Protein AF-0000000071820388 (afdb_homodimer)

Sequence (220 aa):
MVATASPRLDEAFDALGNVHRRRLLLGLRRRRRTRLDAATRDAAVGGGRDRDRLKLELFHVHLPKLADAGFVDWNRRRGSVACGPRFDEIEPLLRFLDEHAGEPSVGGCDMVATASPRLDEAFDALGNVHRRRLLLGLRRRRRTRLDAATRDAAVGGGRDRDRLKLELFHVHLPKLADAGFVDWNRRRGSVACGPRFDEIEPLLRFLDEHAGEPSVGGCD

Solvent-accessible surface area (backbone atoms only — not comparable to full-atom values): 12157 Å² total; per-residue (Å²): 126,76,79,60,79,46,76,63,55,49,52,49,29,57,48,52,48,34,65,42,52,32,32,30,52,52,46,35,70,76,59,40,54,49,40,50,71,59,43,40,59,44,22,50,80,78,77,75,91,52,46,68,61,48,41,50,43,37,64,73,48,50,48,54,51,34,31,75,69,23,44,28,39,69,40,79,89,78,37,36,39,28,59,10,73,44,27,48,73,47,43,66,57,47,52,49,45,69,68,46,72,78,49,81,70,84,37,67,70,123,126,76,80,61,81,47,76,63,55,51,52,48,28,58,47,53,49,35,66,41,51,34,33,31,51,51,46,36,70,75,58,41,53,49,39,50,72,57,43,40,58,43,22,50,77,76,78,74,91,52,47,69,61,47,40,51,44,37,65,73,48,51,49,53,53,35,32,75,70,23,44,28,40,70,40,80,89,79,37,37,39,29,60,10,73,43,28,46,74,47,43,64,58,46,53,49,46,67,67,48,70,79,50,80,72,86,40,67,71,123

Nearest PDB structures (foldseek):
  4hbl-assembly1_B  TM=6.420E-01  e=1.910E-01  Staphylococcus epidermidis RP62A
  4b8x-assembly1_B  TM=5.881E-01  e=6.398E-01  Streptomyces coelicolor
  4ad9-assembly2_F  TM=6.232E-01  e=1.517E+00  Homo sapiens
  3rpu-assembly2_Y  TM=5.164E-01  e=3.397E+00  Escherichia coli K-12
  4txa-assembly1_A  TM=4.944E-01  e=3.599E+00  Mus musculus

Structure (mmCIF, N/CA/C/O backbone):
data_AF-0000000071820388-model_v1
#
loop_
_entity.id
_entity.type
_entity.pdbx_description
1 polymer 'HTH domain protein'
#
loop_
_atom_site.group_PDB
_atom_site.id
_atom_site.type_symbol
_atom_site.label_atom_id
_atom_site.label_alt_id
_atom_site.label_comp_id
_atom_site.label_asym_id
_atom_site.label_entity_id
_atom_site.label_seq_id
_atom_site.pdbx_PDB_ins_code
_atom_site.Cartn_x
_atom_site.Cartn_y
_atom_site.Cartn_z
_atom_site.occupancy
_atom_site.B_iso_or_equiv
_atom_site.auth_seq_id
_atom_site.auth_comp_id
_atom_site.auth_asym_id
_atom_site.auth_atom_id
_atom_site.pdbx_PDB_model_num
ATOM 1 N N . MET A 1 1 ? 15.906 -6.84 -15.148 1 29.2 1 MET A N 1
ATOM 2 C CA . MET A 1 1 ? 16.297 -6.18 -13.906 1 29.2 1 MET A CA 1
ATOM 3 C C . MET A 1 1 ? 15.25 -6.418 -12.812 1 29.2 1 MET A C 1
ATOM 5 O O . MET A 1 1 ? 14.07 -6.109 -13 1 29.2 1 MET A O 1
ATOM 9 N N . VAL A 1 2 ? 15.461 -7.555 -12.109 1 38.5 2 VAL A N 1
ATOM 10 C CA . VAL A 1 2 ? 14.492 -8.047 -11.133 1 38.5 2 VAL A CA 1
ATOM 11 C C . VAL A 1 2 ? 13.922 -6.879 -10.328 1 38.5 2 VAL A C 1
ATOM 13 O O . VAL A 1 2 ? 14.672 -6.02 -9.859 1 38.5 2 VAL A O 1
ATOM 16 N N . ALA A 1 3 ? 12.891 -6.547 -10.594 1 44.16 3 ALA A N 1
ATOM 17 C CA . ALA A 1 3 ? 12.289 -5.402 -9.914 1 44.16 3 ALA A CA 1
ATOM 18 C C . ALA A 1 3 ? 12.586 -5.438 -8.414 1 44.16 3 ALA A C 1
ATOM 20 O O . ALA A 1 3 ? 12.102 -6.309 -7.695 1 44.16 3 ALA A O 1
ATOM 21 N N . THR A 1 4 ? 13.859 -5.215 -8.055 1 46.75 4 THR A N 1
ATOM 22 C CA . THR A 1 4 ? 14.375 -5.105 -6.695 1 46.75 4 THR A CA 1
ATOM 23 C C . THR A 1 4 ? 13.344 -4.465 -5.773 1 46.75 4 THR A C 1
ATOM 25 O O . THR A 1 4 ? 12.641 -3.531 -6.172 1 46.75 4 THR A O 1
ATOM 28 N N . ALA A 1 5 ? 12.844 -5.344 -4.969 1 54.78 5 ALA A N 1
ATOM 29 C CA . ALA A 1 5 ? 12.062 -4.746 -3.885 1 54.78 5 ALA A CA 1
ATOM 30 C C . ALA A 1 5 ? 12.641 -3.393 -3.479 1 54.78 5 ALA A C 1
ATOM 32 O O . ALA A 1 5 ? 13.844 -3.262 -3.264 1 54.78 5 ALA A O 1
ATOM 33 N N . SER A 1 6 ? 12.117 -2.256 -3.943 1 68.06 6 SER A N 1
ATOM 34 C CA . SER A 1 6 ? 12.703 -0.944 -3.688 1 68.06 6 SER A CA 1
ATOM 35 C C . SER A 1 6 ? 12.289 -0.411 -2.318 1 68.06 6 SER A C 1
ATOM 37 O O . SER A 1 6 ? 11.117 -0.474 -1.952 1 68.06 6 SER A O 1
ATOM 39 N N . PRO A 1 7 ? 13.234 -0.373 -1.298 1 71.56 7 PRO A N 1
ATOM 40 C CA . PRO A 1 7 ? 12.984 0.285 -0.011 1 71.56 7 PRO A CA 1
ATOM 41 C C . PRO A 1 7 ? 12.008 1.451 -0.122 1 71.56 7 PRO A C 1
ATOM 43 O O . PRO A 1 7 ? 11.266 1.733 0.825 1 71.56 7 PRO A O 1
ATOM 46 N N . ARG A 1 8 ? 11.867 1.869 -1.189 1 85.94 8 ARG A N 1
ATOM 47 C CA . ARG A 1 8 ? 11 3.02 -1.4 1 85.94 8 ARG A CA 1
ATOM 48 C C . ARG A 1 8 ? 9.531 2.594 -1.459 1 85.94 8 ARG A C 1
ATOM 50 O O . ARG A 1 8 ? 8.672 3.246 -0.871 1 85.94 8 ARG A O 1
ATOM 57 N N . LEU A 1 9 ? 9.352 1.43 -2.021 1 88.81 9 LEU A N 1
ATOM 58 C CA . LEU A 1 9 ? 7.98 0.946 -2.104 1 88.81 9 LEU A CA 1
ATOM 59 C C . LEU A 1 9 ? 7.5 0.438 -0.748 1 88.81 9 LEU A C 1
ATOM 61 O O . LEU A 1 9 ? 6.344 0.645 -0.377 1 88.81 9 LEU A O 1
ATOM 65 N N . ASP A 1 10 ? 8.438 -0.111 -0.014 1 90.75 10 ASP A N 1
ATOM 66 C CA . ASP A 1 10 ? 8.086 -0.599 1.316 1 90.75 10 ASP A CA 1
ATOM 67 C C . ASP A 1 10 ? 7.668 0.551 2.23 1 90.75 10 ASP A C 1
ATOM 69 O O . ASP A 1 10 ? 6.711 0.424 2.996 1 90.75 10 ASP A O 1
ATOM 73 N N . GLU A 1 11 ? 8.406 1.629 2.113 1 93.69 11 GLU A N 1
ATOM 74 C CA . GLU A 1 11 ? 8.062 2.803 2.912 1 93.69 11 GLU A CA 1
ATOM 75 C C . GLU A 1 11 ? 6.707 3.373 2.508 1 93.69 11 GLU A C 1
ATOM 77 O O . GLU A 1 11 ? 5.93 3.801 3.361 1 93.69 11 GLU A O 1
ATOM 82 N N . ALA A 1 12 ? 6.453 3.355 1.25 1 94.31 12 ALA A N 1
ATOM 83 C CA . ALA A 1 12 ? 5.184 3.863 0.738 1 94.31 12 ALA A CA 1
ATOM 84 C C . ALA A 1 12 ? 4.012 3.021 1.237 1 94.31 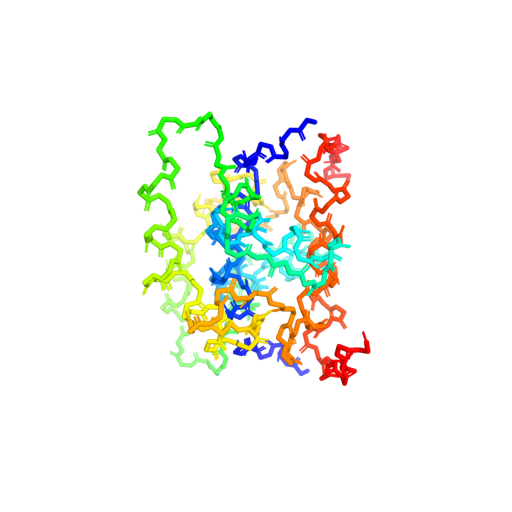12 ALA A C 1
ATOM 86 O O . ALA A 1 12 ? 3.029 3.557 1.755 1 94.31 12 ALA A O 1
ATOM 87 N N . PHE A 1 13 ? 4.156 1.732 1.211 1 94.62 13 PHE A N 1
ATOM 88 C CA . PHE A 1 13 ? 3.064 0.855 1.618 1 94.62 13 PHE A CA 1
ATOM 89 C C . PHE A 1 13 ? 2.891 0.875 3.131 1 94.62 13 PHE A C 1
ATOM 91 O O . PHE A 1 13 ? 1.77 0.762 3.633 1 94.62 13 PHE A O 1
ATOM 98 N N . ASP A 1 14 ? 3.961 0.999 3.814 1 95.12 14 ASP A N 1
ATOM 99 C CA . ASP A 1 14 ? 3.861 1.146 5.262 1 95.12 14 ASP A CA 1
ATOM 100 C C . ASP A 1 14 ? 3.09 2.412 5.633 1 95.12 14 ASP A C 1
ATOM 102 O O . ASP A 1 14 ? 2.189 2.373 6.477 1 95.12 14 ASP A O 1
ATOM 106 N N . ALA A 1 15 ? 3.4 3.479 5.023 1 96.88 15 ALA A N 1
ATOM 107 C CA . ALA A 1 15 ? 2.77 4.766 5.293 1 96.88 15 ALA A CA 1
ATOM 108 C C . ALA A 1 15 ? 1.284 4.734 4.941 1 96.88 15 ALA A C 1
ATOM 110 O O . ALA A 1 15 ? 0.452 5.25 5.695 1 96.88 15 ALA A O 1
ATOM 111 N N . LEU A 1 16 ? 0.964 4.113 3.82 1 95.31 16 LEU A N 1
ATOM 112 C CA . LEU A 1 16 ? -0.393 4.188 3.289 1 95.31 16 LEU A CA 1
ATOM 113 C C . LEU A 1 16 ? -1.26 3.07 3.861 1 95.31 16 LEU A C 1
ATOM 115 O O . LEU A 1 16 ? -2.486 3.111 3.75 1 95.31 16 LEU A O 1
ATOM 119 N N . GLY A 1 17 ? -0.559 2.123 4.508 1 94.88 17 GLY A N 1
ATOM 120 C CA . GLY A 1 17 ? -1.305 1.021 5.09 1 94.88 17 GLY A CA 1
ATOM 121 C C . GLY A 1 17 ? -2.082 1.418 6.332 1 94.88 17 GLY A C 1
ATOM 122 O O . GLY A 1 17 ? -2.994 0.704 6.754 1 94.88 17 GLY A O 1
ATOM 123 N N . ASN A 1 18 ? -1.743 2.482 6.926 1 95.38 18 ASN A N 1
ATOM 124 C CA . ASN A 1 18 ? -2.488 3.031 8.055 1 95.38 18 ASN A CA 1
ATOM 125 C C . ASN A 1 18 ? -3.531 4.047 7.594 1 95.38 18 ASN A C 1
ATOM 127 O O . ASN A 1 18 ? -3.203 5.008 6.895 1 95.38 18 ASN A O 1
ATOM 131 N N . VAL A 1 19 ? -4.742 3.84 8.117 1 93.88 19 VAL A N 1
ATOM 132 C CA . VAL A 1 19 ? -5.863 4.625 7.609 1 93.88 19 VAL A CA 1
ATOM 133 C C . VAL A 1 19 ? -5.656 6.102 7.949 1 93.88 19 VAL A C 1
ATOM 135 O O . VAL A 1 19 ? -5.961 6.98 7.141 1 93.88 19 VAL A O 1
ATOM 138 N N . HIS A 1 20 ? -5.125 6.387 9.109 1 95.88 20 HIS A N 1
ATOM 139 C CA . HIS A 1 20 ? -4.945 7.777 9.516 1 95.88 20 HIS A CA 1
ATOM 140 C C . HIS A 1 20 ? -3.836 8.445 8.711 1 95.88 20 HIS A C 1
ATOM 142 O O . HIS A 1 20 ? -3.998 9.578 8.24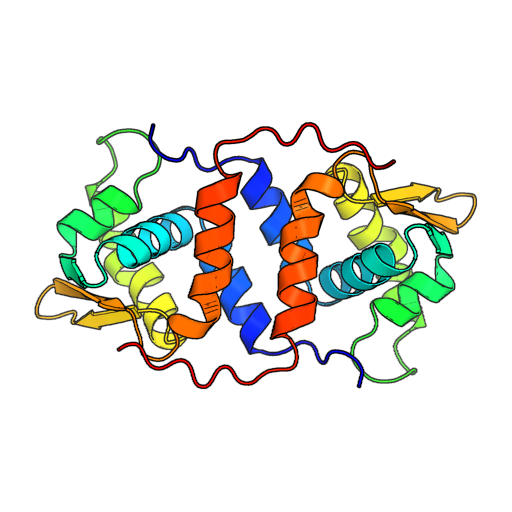2 1 95.88 20 HIS A O 1
ATOM 148 N N . ARG A 1 21 ? -2.734 7.758 8.547 1 97.62 21 ARG A N 1
ATOM 149 C CA . ARG A 1 21 ? -1.659 8.289 7.715 1 97.62 21 ARG A CA 1
ATOM 150 C C . ARG A 1 21 ? -2.109 8.445 6.266 1 97.62 21 ARG A C 1
ATOM 152 O O . ARG A 1 21 ? -1.811 9.445 5.617 1 97.62 21 ARG A O 1
ATOM 159 N N . ARG A 1 22 ? -2.793 7.496 5.754 1 96.12 22 ARG A N 1
ATOM 160 C CA . ARG A 1 22 ? -3.309 7.543 4.391 1 96.12 22 ARG A CA 1
ATOM 161 C C . ARG A 1 22 ? -4.199 8.766 4.184 1 96.12 22 ARG A C 1
ATOM 163 O O . ARG A 1 22 ? -4.016 9.516 3.223 1 96.12 22 ARG A O 1
ATOM 170 N N . ARG A 1 23 ? -5.105 8.977 5.082 1 95.25 23 ARG A N 1
ATOM 171 C CA . ARG A 1 23 ? -6.039 10.094 4.965 1 95.25 23 ARG A CA 1
ATOM 172 C C . ARG A 1 23 ? -5.32 11.422 5.133 1 95.25 23 ARG A C 1
ATOM 174 O O . ARG A 1 23 ? -5.629 12.391 4.434 1 95.25 23 ARG A O 1
ATOM 181 N N . LEU A 1 24 ? -4.406 11.469 6.043 1 97.69 24 LEU A N 1
ATOM 182 C CA . LEU A 1 24 ? -3.604 12.672 6.227 1 97.69 24 LEU A CA 1
ATOM 183 C C . LEU A 1 24 ? -2.871 13.039 4.941 1 97.69 24 LEU A C 1
ATOM 185 O O . LEU A 1 24 ? -2.9 14.195 4.512 1 97.69 24 LEU A O 1
ATOM 189 N N . LEU A 1 25 ? -2.277 12.07 4.285 1 97.81 25 LEU A N 1
ATOM 190 C CA . LEU A 1 25 ? -1.497 12.297 3.074 1 97.81 25 LEU A CA 1
ATOM 191 C C . LEU A 1 25 ? -2.4 12.688 1.909 1 97.81 25 LEU A C 1
ATOM 193 O O . LEU A 1 25 ? -2.014 13.5 1.065 1 97.81 25 LEU A O 1
ATOM 197 N N . LEU A 1 26 ? -3.59 12.148 1.886 1 96.44 26 LEU A N 1
ATOM 198 C CA . LEU A 1 26 ? -4.559 12.57 0.882 1 96.44 26 LEU A CA 1
ATOM 199 C C . LEU A 1 26 ? -4.918 14.047 1.061 1 96.44 26 LEU A C 1
ATOM 201 O O . LEU A 1 26 ? -5.035 14.781 0.08 1 96.44 26 LEU A O 1
ATOM 205 N N . GLY A 1 27 ? -5.094 14.43 2.326 1 96.94 27 GLY A N 1
ATOM 206 C CA . GLY A 1 27 ? -5.332 15.836 2.598 1 96.94 27 GLY A CA 1
ATOM 207 C C . GLY A 1 27 ? -4.191 16.734 2.152 1 96.94 27 GLY A C 1
ATOM 208 O O . GLY A 1 27 ? -4.422 17.797 1.587 1 96.94 27 GLY A O 1
ATOM 209 N N . LEU A 1 28 ? -3.006 16.297 2.395 1 97.81 28 LEU A N 1
ATOM 210 C CA . LEU A 1 28 ? -1.826 17.062 2.031 1 97.81 28 LEU A CA 1
ATOM 211 C C . LEU A 1 28 ? -1.686 17.172 0.515 1 97.81 28 LEU A C 1
ATOM 213 O O . LEU A 1 28 ? -1.171 18.156 -0.003 1 97.81 28 LEU A O 1
ATOM 217 N N . ARG A 1 29 ? -2.068 16.125 -0.125 1 96.19 29 ARG A N 1
ATOM 218 C CA . ARG A 1 29 ? -2.043 16.203 -1.583 1 96.19 29 ARG A CA 1
ATOM 219 C C . ARG A 1 29 ? -2.871 17.375 -2.088 1 96.19 29 ARG A C 1
ATOM 221 O O . ARG A 1 29 ? -2.494 18.031 -3.059 1 96.19 29 ARG A O 1
ATOM 228 N N . ARG A 1 30 ? -3.928 17.641 -1.423 1 94.19 30 ARG A N 1
ATOM 229 C CA . ARG A 1 30 ? -4.848 18.703 -1.844 1 94.19 30 ARG A CA 1
ATOM 230 C C . ARG A 1 30 ? -4.355 20.062 -1.389 1 94.19 30 ARG A C 1
ATOM 232 O O . ARG A 1 30 ? -4.391 21.031 -2.156 1 94.19 30 ARG A O 1
ATOM 239 N N . ARG A 1 31 ? -3.811 20.203 -0.192 1 95.81 31 ARG A N 1
ATOM 240 C CA . ARG A 1 31 ? -3.504 21.5 0.403 1 95.81 31 ARG A CA 1
ATOM 241 C C . ARG A 1 31 ? -2.004 21.766 0.374 1 95.81 31 ARG A C 1
ATOM 243 O O . ARG A 1 31 ? -1.576 22.922 0.46 1 95.81 31 ARG A O 1
ATOM 250 N N . ARG A 1 32 ? -1.204 20.812 0.376 1 97.19 32 ARG A N 1
ATOM 251 C CA . ARG A 1 32 ? 0.254 20.844 0.343 1 97.19 32 ARG A CA 1
ATOM 252 C C . ARG A 1 32 ? 0.825 21.219 1.704 1 97.19 32 ARG A C 1
ATOM 254 O O . ARG A 1 32 ? 1.926 20.797 2.062 1 97.19 32 ARG A O 1
ATOM 261 N N . ARG A 1 33 ? 0.187 22.125 2.371 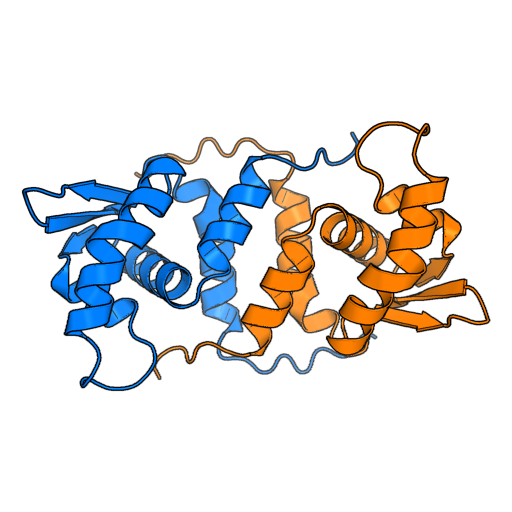1 97.94 33 ARG A N 1
ATOM 262 C CA . ARG A 1 33 ? 0.556 22.531 3.721 1 97.94 33 ARG A CA 1
ATOM 263 C C . ARG A 1 33 ? -0.682 22.781 4.574 1 97.94 33 ARG A C 1
ATOM 265 O O . ARG A 1 33 ? -1.7 23.266 4.078 1 97.94 33 ARG A O 1
ATOM 272 N N . THR A 1 34 ? -0.556 22.516 5.867 1 98.06 34 THR A N 1
ATOM 273 C CA . THR A 1 34 ? -1.666 22.703 6.797 1 98.06 34 THR A CA 1
ATOM 274 C C . THR A 1 34 ? -1.164 22.781 8.234 1 98.06 34 THR A C 1
ATOM 276 O O . THR A 1 34 ? 0.045 22.797 8.477 1 98.06 34 THR A O 1
ATOM 279 N N . ARG A 1 35 ? -2.146 22.891 9.164 1 98.19 35 ARG A N 1
ATOM 280 C CA . ARG A 1 35 ? -1.837 22.891 10.594 1 98.19 35 ARG A CA 1
ATOM 281 C C . ARG A 1 35 ? -2.225 21.562 11.234 1 98.19 35 ARG A C 1
ATOM 283 O O . ARG A 1 35 ? -3.035 20.812 10.688 1 98.19 35 ARG A O 1
ATOM 290 N N . LEU A 1 36 ? -1.643 21.359 12.328 1 97.69 36 LEU A N 1
ATOM 291 C CA . LEU A 1 36 ? -1.853 20.094 13.016 1 97.69 36 LEU A CA 1
ATOM 292 C C . LEU A 1 36 ? -3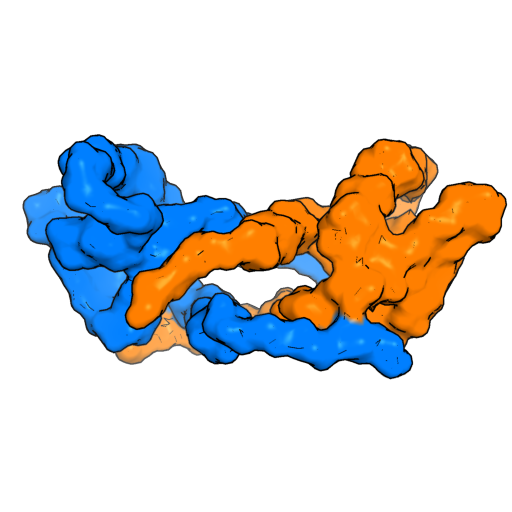.34 19.828 13.234 1 97.69 36 LEU A C 1
ATOM 294 O O . LEU A 1 36 ? -3.809 18.703 13.031 1 97.69 36 LEU A O 1
ATOM 298 N N . ASP A 1 37 ? -4.137 20.812 13.641 1 96.06 37 ASP A N 1
ATOM 299 C CA . ASP A 1 37 ? -5.562 20.609 13.883 1 96.06 37 ASP A CA 1
ATOM 300 C C . ASP A 1 37 ? -6.281 20.172 12.609 1 96.06 37 ASP A C 1
ATOM 302 O O . ASP A 1 37 ? -7.133 19.281 12.648 1 96.06 37 ASP A O 1
ATOM 306 N N . ALA A 1 38 ? -5.984 20.781 11.516 1 96.75 38 ALA A N 1
ATOM 307 C CA . ALA A 1 38 ? -6.605 20.438 10.242 1 96.75 38 ALA A CA 1
ATOM 308 C C . ALA A 1 38 ? -6.145 19.062 9.766 1 96.75 38 ALA A C 1
ATOM 310 O O . ALA A 1 38 ? -6.945 18.281 9.242 1 96.75 38 ALA A O 1
ATOM 311 N N . ALA A 1 39 ? -4.895 18.828 9.945 1 97.31 39 ALA A N 1
ATOM 312 C CA . ALA A 1 39 ? -4.375 17.516 9.609 1 97.31 39 ALA A CA 1
ATOM 313 C C . ALA A 1 39 ? -5.086 16.422 10.414 1 97.31 39 ALA A C 1
ATOM 315 O O . ALA A 1 39 ? -5.363 15.344 9.891 1 97.31 39 ALA A O 1
ATOM 316 N N . THR A 1 40 ? -5.324 16.688 11.672 1 96.94 40 THR A N 1
ATOM 317 C CA . THR A 1 40 ? -6.039 15.758 12.531 1 96.94 40 THR A CA 1
ATOM 318 C C . THR A 1 40 ? -7.449 15.5 12.008 1 96.94 40 THR A C 1
ATOM 320 O O . THR A 1 40 ? -7.918 14.359 11.992 1 96.94 40 THR A O 1
ATOM 323 N N . ARG A 1 41 ? -8.086 16.516 11.547 1 95 41 ARG A N 1
ATOM 324 C CA . ARG A 1 41 ? -9.414 16.359 10.969 1 95 41 ARG A CA 1
ATOM 325 C C . ARG A 1 41 ? -9.367 15.508 9.711 1 95 41 ARG A C 1
ATOM 327 O O . ARG A 1 41 ? -10.219 14.641 9.508 1 95 41 ARG A O 1
ATOM 334 N N . ASP A 1 42 ? -8.391 15.719 8.914 1 95.06 42 ASP A N 1
ATOM 335 C CA . ASP A 1 42 ? -8.242 14.93 7.691 1 95.06 42 ASP A CA 1
ATOM 336 C C . ASP A 1 42 ? -8.031 13.453 8.016 1 95.06 42 ASP A C 1
ATOM 338 O O . ASP A 1 42 ? -8.586 12.578 7.344 1 95.06 42 ASP A O 1
ATOM 342 N N . ALA A 1 43 ? -7.27 13.203 8.977 1 96.06 43 ALA A N 1
ATOM 343 C CA . ALA A 1 43 ? -6.84 11.852 9.32 1 96.06 43 ALA A CA 1
ATOM 344 C C . ALA A 1 43 ? -7.961 11.078 10.016 1 96.06 43 ALA A C 1
ATOM 346 O O . ALA A 1 43 ? -7.891 9.859 10.156 1 96.06 43 ALA A O 1
ATOM 347 N N . ALA A 1 44 ? -8.992 11.711 10.492 1 94.62 44 ALA A N 1
ATOM 348 C CA . ALA A 1 44 ? -10.023 11.094 11.312 1 94.62 44 ALA A CA 1
ATOM 349 C C . ALA A 1 44 ? -10.945 10.219 10.469 1 94.62 44 ALA A C 1
ATOM 351 O O . ALA A 1 44 ? -11.273 10.57 9.336 1 94.62 44 ALA A O 1
ATOM 352 N N . VAL A 1 45 ? -11.047 8.953 11.117 1 86.88 45 VAL A N 1
ATOM 353 C CA . VAL A 1 45 ? -12.031 8.039 10.547 1 86.88 45 VAL A CA 1
ATOM 354 C C . VAL A 1 45 ? -13.336 8.125 11.336 1 86.88 45 VAL A C 1
ATOM 356 O O . VAL A 1 45 ? -13.367 7.816 12.531 1 86.88 45 VAL A O 1
ATOM 359 N N . GLY A 1 46 ? -14.32 8.508 10.883 1 77.5 46 GLY A N 1
ATOM 360 C CA . GLY A 1 46 ? -15.586 8.641 11.594 1 77.5 46 GLY A CA 1
ATOM 361 C C . GLY A 1 46 ? -15.688 9.914 12.406 1 77.5 46 GLY A C 1
ATOM 362 O O . GLY A 1 46 ? -15.039 10.914 12.086 1 77.5 46 GLY A O 1
ATOM 363 N N . GLY A 1 47 ? -16.5 10.031 13.547 1 62.22 47 GLY A N 1
ATOM 364 C CA . GLY A 1 47 ? -16.938 11.234 14.242 1 62.22 47 GLY A CA 1
ATOM 365 C C . GLY A 1 47 ? -15.922 11.719 15.258 1 62.22 47 GLY A C 1
ATOM 366 O O . GLY A 1 47 ? -14.844 11.133 15.406 1 62.22 47 GLY A O 1
ATOM 367 N N . GLY A 1 48 ? -16.203 12.812 16.016 1 61.59 48 GLY A N 1
ATOM 368 C CA . GLY A 1 48 ? -15.578 13.836 16.844 1 61.59 48 GLY A CA 1
ATOM 369 C C . GLY A 1 48 ? -15.008 13.289 18.141 1 61.59 48 GLY A C 1
ATOM 370 O O . GLY A 1 48 ? -14.047 13.844 18.688 1 61.59 48 GLY A O 1
ATOM 371 N N . ARG A 1 49 ? -15.562 12.219 18.75 1 61.41 49 ARG A N 1
ATOM 372 C CA . ARG A 1 49 ? -15.266 11.906 20.141 1 61.41 49 ARG A CA 1
ATOM 373 C C . ARG A 1 49 ? -13.836 11.398 20.297 1 61.41 49 ARG A C 1
ATOM 375 O O . ARG A 1 49 ? -13.234 11.555 21.375 1 61.41 49 ARG A O 1
ATOM 382 N N . ASP A 1 50 ? -13.117 11.203 19.203 1 84.69 50 ASP A N 1
ATOM 383 C CA . ASP A 1 50 ? -11.797 10.594 19.359 1 84.69 50 ASP A CA 1
ATOM 384 C C . ASP A 1 50 ? -10.719 11.438 18.688 1 84.69 50 ASP A C 1
ATOM 386 O O . ASP A 1 50 ? -9.594 10.969 18.5 1 84.69 50 ASP A O 1
ATOM 390 N N . ARG A 1 51 ? -11.031 12.656 18.656 1 89.75 51 ARG A N 1
ATOM 391 C CA . ARG A 1 51 ? -10.117 13.508 17.906 1 89.75 51 ARG A CA 1
ATOM 392 C C . ARG A 1 51 ? -8.906 13.898 18.75 1 89.75 51 ARG A C 1
ATOM 394 O O . ARG A 1 51 ? -7.785 13.961 18.234 1 89.75 51 ARG A O 1
ATOM 401 N N . ASP A 1 52 ? -9.117 14.094 20 1 91.69 52 ASP A N 1
ATOM 402 C CA . ASP A 1 52 ? -8.008 14.445 20.875 1 91.69 52 ASP A CA 1
ATOM 403 C C . ASP A 1 52 ? -6.992 13.305 20.953 1 91.69 52 ASP A C 1
ATOM 405 O O . ASP A 1 52 ? -5.781 13.539 20.906 1 91.69 52 ASP A O 1
ATOM 409 N N . ARG A 1 53 ? -7.426 12.164 21.047 1 95.62 53 ARG A N 1
ATOM 410 C CA . ARG A 1 53 ? -6.535 11.008 21.078 1 95.62 53 ARG A CA 1
ATOM 411 C C . ARG A 1 53 ? -5.793 10.859 19.75 1 95.62 53 ARG A C 1
ATOM 413 O O . ARG A 1 53 ? -4.59 10.594 19.734 1 95.62 53 ARG A O 1
ATOM 420 N N . LEU A 1 54 ? -6.555 11.008 18.703 1 96.88 54 LEU A N 1
ATOM 421 C CA . LEU A 1 54 ? -5.938 10.914 17.375 1 96.88 54 LEU A CA 1
ATOM 422 C C . LEU A 1 54 ? -4.848 11.969 17.219 1 96.88 54 LEU A C 1
ATOM 424 O O . LEU A 1 54 ? -3.771 11.68 16.688 1 96.88 54 LEU A O 1
ATOM 428 N N . LYS A 1 55 ? -5.215 13.188 17.688 1 97.31 55 LYS A N 1
ATOM 429 C CA . LYS A 1 55 ? -4.246 14.273 17.594 1 97.31 55 LYS A CA 1
ATOM 430 C C . LYS A 1 55 ? -2.945 13.906 18.312 1 97.31 55 LYS A C 1
ATOM 432 O O . LYS A 1 55 ? -1.855 14.141 17.781 1 97.31 55 LYS A O 1
ATOM 437 N N . LEU A 1 56 ? -3.045 13.328 19.438 1 97.69 56 LEU A N 1
ATOM 438 C CA . LEU A 1 56 ? -1.889 12.898 20.219 1 97.69 56 LEU A CA 1
ATOM 439 C C . LEU A 1 56 ? -1.12 11.797 19.484 1 97.69 56 LEU A C 1
ATOM 441 O O . LEU A 1 56 ? 0.112 11.82 19.438 1 97.69 56 LEU A O 1
ATOM 445 N N . GLU A 1 57 ? -1.781 10.852 18.969 1 97.62 57 GLU A N 1
ATOM 446 C CA . GLU A 1 57 ? -1.143 9.773 18.219 1 97.62 57 GLU A CA 1
ATOM 447 C C . GLU A 1 57 ? -0.431 10.305 16.969 1 97.62 57 GLU A C 1
ATOM 449 O O . GLU A 1 57 ? 0.669 9.852 16.641 1 97.62 57 GLU A O 1
ATOM 454 N N . LEU A 1 58 ? -1.141 11.234 16.281 1 98.06 58 LEU A N 1
ATOM 455 C CA . LEU A 1 58 ? -0.521 11.867 15.117 1 98.06 58 LEU A CA 1
ATOM 456 C C . LEU A 1 58 ? 0.799 12.531 15.5 1 98.06 58 LEU A C 1
ATOM 458 O O . LEU A 1 58 ? 1.813 12.336 14.828 1 98.06 58 LEU A O 1
ATOM 462 N N . PHE A 1 59 ? 0.719 13.195 16.547 1 98 59 PHE A N 1
ATOM 463 C CA . PHE A 1 59 ? 1.861 13.977 17.016 1 98 59 PHE A CA 1
ATOM 464 C C . PHE A 1 59 ? 3.01 13.062 17.422 1 98 59 PHE A C 1
ATOM 466 O O . PHE A 1 59 ? 4.16 13.297 17.047 1 98 59 PHE A O 1
ATOM 473 N N . HIS A 1 60 ? 2.809 11.992 18.078 1 97.81 60 HIS A N 1
ATOM 474 C CA . HIS A 1 60 ? 3.875 11.227 18.719 1 97.81 60 HIS A CA 1
ATOM 475 C C . HIS A 1 60 ? 4.281 10.031 17.875 1 97.81 60 HIS A C 1
ATOM 477 O O . HIS A 1 60 ? 5.43 9.586 17.938 1 97.81 60 HIS A O 1
ATOM 483 N N . VAL A 1 61 ? 3.402 9.594 17.047 1 98.38 61 VAL A N 1
ATOM 484 C CA . VAL A 1 61 ? 3.686 8.359 16.344 1 98.38 61 VAL A CA 1
ATOM 485 C C . VAL A 1 61 ? 3.646 8.609 14.836 1 98.38 61 VAL A C 1
ATOM 487 O O . VAL A 1 61 ? 4.637 8.375 14.133 1 98.38 61 VAL A O 1
ATOM 490 N N . HIS A 1 62 ? 2.564 9.07 14.25 1 98.38 62 HIS A N 1
ATOM 491 C CA . HIS A 1 62 ? 2.324 9.039 12.812 1 98.38 62 HIS A CA 1
ATOM 492 C C . HIS A 1 62 ? 3.154 10.094 12.094 1 98.38 62 HIS A C 1
ATOM 494 O O . HIS A 1 62 ? 3.771 9.812 11.062 1 98.38 62 HIS A O 1
ATOM 500 N N . LEU A 1 63 ? 3.137 11.328 12.602 1 98.69 63 LEU A N 1
ATOM 501 C CA . LEU A 1 63 ? 3.836 12.398 11.906 1 98.69 63 LEU A CA 1
ATOM 502 C C . LEU A 1 63 ? 5.344 12.1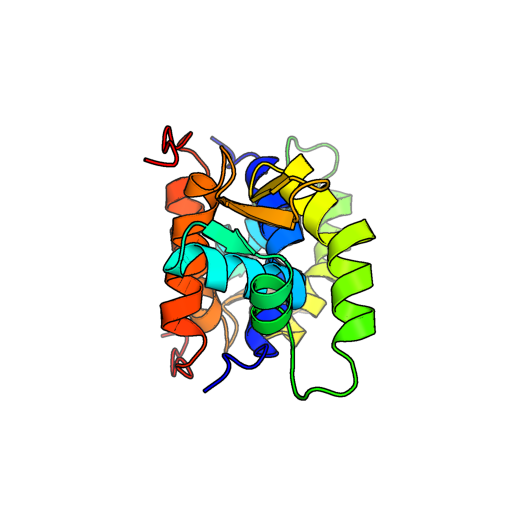64 11.914 1 98.69 63 LEU A C 1
ATOM 504 O O . LEU A 1 63 ? 6.012 12.336 10.891 1 98.69 63 LEU A O 1
ATOM 508 N N . PRO A 1 64 ? 5.961 11.695 13.078 1 98.38 64 PRO A N 1
ATOM 509 C CA . PRO A 1 64 ? 7.391 11.375 13.039 1 98.38 64 PRO A CA 1
ATOM 510 C C . PRO A 1 64 ? 7.719 10.273 12.031 1 98.38 64 PRO A C 1
ATOM 512 O O . PRO A 1 64 ? 8.711 10.383 11.297 1 98.38 64 PRO A O 1
ATOM 515 N N . LYS A 1 65 ? 6.914 9.266 11.891 1 98 65 LYS A N 1
ATOM 516 C CA . LYS A 1 65 ? 7.133 8.188 10.93 1 98 65 LYS A CA 1
ATOM 517 C C . LYS A 1 65 ? 7.078 8.703 9.5 1 98 65 LYS A C 1
ATOM 519 O O . LYS A 1 65 ? 7.914 8.344 8.672 1 98 65 LYS A O 1
ATOM 524 N N . LEU A 1 66 ? 6.109 9.531 9.219 1 98.56 66 LEU A N 1
ATOM 525 C CA . LEU A 1 66 ? 5.953 10.094 7.883 1 98.56 66 LEU A CA 1
ATOM 526 C C . LEU A 1 66 ? 7.109 11.031 7.551 1 98.56 66 LEU A C 1
ATOM 528 O O . LEU A 1 66 ? 7.547 11.102 6.402 1 98.56 66 LEU A O 1
ATOM 532 N N . ALA A 1 67 ? 7.543 11.734 8.586 1 98.25 67 ALA A N 1
ATOM 533 C CA . ALA A 1 67 ? 8.688 12.617 8.391 1 98.25 67 ALA A CA 1
ATOM 534 C C . ALA A 1 67 ? 9.961 11.82 8.125 1 98.25 67 ALA A C 1
ATOM 536 O O . ALA A 1 67 ? 10.742 12.172 7.242 1 98.25 67 ALA A O 1
ATOM 537 N N . ASP A 1 68 ? 10.203 10.727 8.891 1 97.31 68 ASP A N 1
ATOM 538 C CA . ASP A 1 68 ? 11.359 9.859 8.703 1 97.31 68 ASP A CA 1
ATOM 539 C C . ASP A 1 68 ? 11.398 9.289 7.289 1 97.31 68 ASP A C 1
ATOM 541 O O . ASP A 1 68 ? 12.477 9.141 6.703 1 97.31 68 ASP A O 1
ATOM 545 N N . ALA A 1 69 ? 10.258 8.984 6.773 1 96.88 69 ALA A N 1
ATOM 546 C CA . ALA A 1 69 ? 10.164 8.438 5.422 1 96.88 69 ALA A CA 1
ATOM 547 C C . ALA A 1 69 ? 10.32 9.539 4.375 1 96.88 69 ALA A C 1
ATOM 549 O O . ALA A 1 69 ? 10.469 9.25 3.186 1 96.88 69 ALA A O 1
ATOM 550 N N . GLY A 1 70 ? 10.219 10.758 4.797 1 97.69 70 GLY A N 1
ATOM 551 C CA . GLY A 1 70 ? 10.383 11.883 3.893 1 97.69 70 GLY A CA 1
ATOM 552 C C . GLY A 1 70 ? 9.094 12.312 3.227 1 97.69 70 GLY A C 1
ATOM 553 O O . GLY A 1 70 ? 9.102 13.133 2.309 1 97.69 70 GLY A O 1
ATOM 554 N N . PHE A 1 71 ? 7.941 11.805 3.699 1 98.25 71 PHE A N 1
ATOM 555 C CA . PHE A 1 71 ? 6.676 12.078 3.027 1 98.25 71 PHE A CA 1
ATOM 556 C C . PHE A 1 71 ? 6.031 13.344 3.58 1 98.25 71 PHE A C 1
ATOM 558 O O . PHE A 1 71 ? 5.184 13.961 2.924 1 98.25 71 PHE A O 1
ATOM 565 N N . VAL A 1 72 ? 6.422 13.766 4.809 1 98.69 72 VAL A N 1
ATOM 566 C CA . VAL A 1 72 ? 5.898 14.977 5.438 1 98.69 72 VAL A CA 1
ATOM 567 C C . VAL A 1 72 ? 7.047 15.812 5.988 1 98.69 72 VAL A C 1
ATOM 569 O O . VAL A 1 72 ? 8.062 15.273 6.43 1 98.69 72 VAL A O 1
ATOM 572 N N . ASP A 1 73 ? 6.953 17.078 5.867 1 98.56 73 ASP A N 1
ATOM 573 C CA . ASP A 1 73 ? 7.738 18.031 6.633 1 98.56 73 ASP A CA 1
ATOM 574 C C . ASP A 1 73 ? 6.953 18.562 7.832 1 98.56 73 ASP A C 1
ATOM 576 O O . ASP A 1 73 ? 6.016 19.344 7.672 1 98.56 73 ASP A O 1
ATOM 580 N N . TRP A 1 74 ? 7.332 18.094 8.961 1 97 74 TRP A N 1
ATOM 581 C CA . TRP A 1 74 ? 6.586 18.281 10.203 1 97 74 TRP A CA 1
ATOM 582 C C . TRP A 1 74 ? 7.379 19.156 11.18 1 97 74 TRP A C 1
ATOM 584 O O . TRP A 1 74 ? 8.453 18.766 11.633 1 97 74 TRP A O 1
ATOM 594 N N . ASN A 1 75 ? 6.855 20.375 11.461 1 96.94 75 ASN A N 1
ATOM 595 C CA . ASN A 1 75 ? 7.445 21.25 12.477 1 96.94 75 ASN A CA 1
ATOM 596 C C . ASN A 1 75 ? 6.723 21.109 13.812 1 96.94 75 ASN A C 1
ATOM 598 O O . ASN A 1 75 ? 5.637 21.672 13.992 1 96.94 75 ASN A O 1
ATOM 602 N N . ARG A 1 76 ? 7.289 20.516 14.688 1 94.5 76 ARG A N 1
ATOM 603 C CA . ARG A 1 76 ? 6.664 20.172 15.969 1 94.5 76 ARG A CA 1
ATOM 604 C C . ARG A 1 76 ? 6.406 21.422 16.797 1 94.5 76 ARG A C 1
ATOM 606 O O . ARG A 1 76 ? 5.41 21.5 17.516 1 94.5 76 ARG A O 1
ATOM 613 N N . ARG A 1 77 ? 7.277 22.375 16.75 1 96.12 77 ARG A N 1
ATOM 614 C CA . ARG A 1 77 ? 7.16 23.594 17.562 1 96.12 77 ARG A CA 1
ATOM 615 C C . ARG A 1 77 ? 6.035 24.484 17.047 1 96.12 77 ARG A C 1
ATOM 617 O O . ARG A 1 77 ? 5.25 25.016 17.828 1 96.12 77 ARG A O 1
ATOM 624 N N . ARG A 1 78 ? 5.941 24.547 15.75 1 95.88 78 ARG A N 1
ATOM 625 C CA . ARG A 1 78 ? 4.973 25.438 15.133 1 95.88 78 ARG A CA 1
ATOM 626 C C . ARG A 1 78 ? 3.645 24.734 14.883 1 95.88 78 ARG A C 1
ATOM 628 O O . ARG A 1 78 ? 2.627 25.375 14.625 1 95.88 78 ARG A O 1
ATOM 635 N N . GLY A 1 79 ? 3.678 23.422 14.852 1 96.25 79 GLY A N 1
ATOM 636 C CA . GLY A 1 79 ? 2.471 22.672 14.555 1 96.25 79 GLY A CA 1
ATOM 637 C C . GLY A 1 79 ? 2.105 22.688 13.078 1 96.25 79 GLY A C 1
ATOM 638 O O . GLY A 1 79 ? 0.923 22.672 12.727 1 96.25 79 GLY A O 1
ATOM 639 N N . SER A 1 80 ? 3.084 22.828 12.258 1 98.06 80 SER A N 1
ATOM 640 C CA . SER A 1 80 ? 2.826 22.875 10.82 1 98.06 80 SER A CA 1
ATOM 641 C C . SER A 1 80 ? 3.186 21.547 10.156 1 98.06 80 SER A C 1
ATOM 643 O O . SER A 1 80 ? 4.176 20.906 10.523 1 98.06 80 SER A O 1
ATOM 645 N N . VAL A 1 81 ? 2.357 21.172 9.211 1 98.62 81 VAL A N 1
ATOM 646 C CA . VAL A 1 81 ? 2.492 19.922 8.461 1 98.62 81 VAL A CA 1
ATOM 647 C C . VAL A 1 81 ? 2.482 20.219 6.961 1 98.62 81 VAL A C 1
ATOM 649 O O . VAL A 1 81 ? 1.548 20.844 6.453 1 98.62 81 VAL A O 1
ATOM 652 N N . ALA A 1 82 ? 3.516 19.797 6.242 1 98.81 82 ALA A N 1
ATOM 653 C CA . ALA A 1 82 ? 3.611 20.047 4.809 1 98.81 82 ALA A CA 1
ATOM 654 C C . ALA A 1 82 ? 4.141 18.828 4.062 1 98.81 82 ALA A C 1
ATOM 656 O O . ALA A 1 82 ? 4.609 17.875 4.684 1 98.81 82 ALA A O 1
ATOM 657 N N . CYS A 1 83 ? 4.027 18.859 2.732 1 98.44 83 CYS A N 1
ATOM 658 C CA . CYS A 1 83 ? 4.625 17.797 1.921 1 98.44 83 CYS A CA 1
ATOM 659 C C . CYS A 1 83 ? 6.129 17.719 2.156 1 98.44 83 CYS A C 1
ATOM 661 O O . CYS A 1 83 ? 6.809 18.75 2.203 1 98.44 83 CYS A O 1
ATOM 663 N N . GLY A 1 84 ? 6.594 16.531 2.363 1 98.31 84 GLY A N 1
ATOM 664 C CA . GLY A 1 84 ? 8.016 16.312 2.574 1 98.31 84 GLY A CA 1
ATOM 665 C C . GLY A 1 84 ? 8.805 16.203 1.282 1 98.31 84 GLY A C 1
ATOM 666 O O . GLY A 1 84 ? 8.227 16.266 0.193 1 98.31 84 GLY A O 1
ATOM 667 N N . PRO A 1 85 ? 10.133 16.094 1.406 1 97.38 85 PRO A N 1
ATOM 668 C CA . PRO A 1 85 ? 11.016 16.078 0.235 1 97.38 85 PRO A CA 1
ATOM 669 C C . PRO A 1 85 ? 10.758 14.898 -0.688 1 97.38 85 PRO A C 1
ATOM 671 O O . PRO A 1 85 ? 11.086 14.953 -1.877 1 97.38 85 PRO A O 1
ATOM 674 N N . ARG A 1 86 ? 10.188 13.789 -0.182 1 95.5 86 ARG A N 1
ATOM 675 C CA . ARG A 1 86 ? 9.93 12.609 -0.998 1 95.5 86 ARG A CA 1
ATOM 676 C C . ARG A 1 86 ? 8.445 12.453 -1.287 1 95.5 86 ARG A C 1
ATOM 678 O O . ARG A 1 86 ? 7.988 11.375 -1.669 1 95.5 86 ARG A O 1
ATOM 685 N N . PHE A 1 87 ? 7.641 13.484 -1.135 1 96.75 87 PHE A N 1
ATOM 686 C CA . PHE A 1 87 ? 6.195 13.406 -1.328 1 96.75 87 PHE A CA 1
ATOM 687 C C . PHE A 1 87 ? 5.863 13.023 -2.766 1 96.75 87 PHE A C 1
ATOM 689 O O . PHE A 1 87 ? 4.914 12.273 -3.01 1 96.75 87 PHE A O 1
ATOM 696 N N . ASP A 1 88 ? 6.684 13.492 -3.664 1 93 88 ASP A N 1
ATOM 697 C CA . ASP A 1 88 ? 6.43 13.25 -5.082 1 93 88 ASP A CA 1
ATOM 698 C C . ASP A 1 88 ? 6.477 11.758 -5.402 1 93 88 ASP A C 1
ATOM 700 O O . ASP A 1 88 ? 5.867 11.312 -6.379 1 93 88 ASP A O 1
ATOM 704 N N . GLU A 1 89 ? 7.176 11.055 -4.613 1 90.12 89 GLU A N 1
ATOM 705 C CA . GLU A 1 89 ? 7.301 9.617 -4.84 1 90.12 89 GLU A CA 1
ATOM 706 C C . GLU A 1 89 ? 5.977 8.906 -4.598 1 90.12 89 GLU A C 1
ATOM 708 O O . GLU A 1 89 ? 5.703 7.871 -5.207 1 90.12 89 GLU A O 1
ATOM 713 N N . ILE A 1 90 ? 5.137 9.438 -3.742 1 93.81 90 ILE A N 1
ATOM 714 C CA . ILE A 1 90 ? 3.904 8.734 -3.402 1 93.81 90 ILE A CA 1
ATOM 715 C C . ILE A 1 90 ? 2.709 9.469 -4.012 1 93.81 90 ILE A C 1
ATOM 717 O O . ILE A 1 90 ? 1.592 8.945 -4.016 1 93.81 90 ILE A O 1
ATOM 721 N N . GLU A 1 91 ? 2.928 10.609 -4.562 1 93.06 91 GLU A N 1
ATOM 722 C CA . GLU A 1 91 ? 1.821 11.422 -5.059 1 93.06 91 GLU A CA 1
ATOM 723 C C . GLU A 1 91 ? 1.04 10.688 -6.145 1 93.06 91 GLU A C 1
ATOM 725 O O . GLU A 1 91 ? -0.191 10.734 -6.168 1 93.06 91 GLU A O 1
ATOM 730 N N . PRO A 1 92 ? 1.691 10.008 -7.035 1 88.81 92 PRO A N 1
ATOM 731 C CA . PRO A 1 92 ? 0.914 9.258 -8.031 1 88.81 92 PRO A CA 1
ATOM 732 C C . PRO A 1 92 ? 0.008 8.203 -7.395 1 88.81 92 PRO A C 1
ATOM 734 O O . PRO A 1 92 ? -1.109 7.98 -7.863 1 88.81 92 PRO A O 1
ATOM 737 N N . LEU A 1 93 ? 0.501 7.578 -6.367 1 89.5 93 LEU A N 1
ATOM 738 C CA . LEU A 1 93 ? -0.313 6.598 -5.656 1 89.5 93 LEU A CA 1
ATOM 739 C C . LEU A 1 93 ? -1.524 7.266 -5.012 1 89.5 93 LEU A C 1
ATOM 741 O O . LEU A 1 93 ? -2.643 6.754 -5.105 1 89.5 93 LEU A O 1
ATOM 745 N N . LEU A 1 94 ? -1.331 8.383 -4.445 1 93.62 94 LEU A N 1
ATOM 746 C CA . LEU A 1 94 ? -2.408 9.125 -3.797 1 93.62 94 LEU A CA 1
ATOM 747 C C . LEU A 1 94 ? -3.443 9.586 -4.816 1 93.62 94 LEU A C 1
ATOM 749 O O . LEU A 1 94 ? -4.645 9.562 -4.543 1 93.62 94 LEU A O 1
ATOM 753 N N . ARG A 1 95 ? -2.961 10.008 -5.922 1 88.38 95 ARG A N 1
ATOM 754 C CA . ARG A 1 95 ? -3.873 10.391 -6.996 1 88.38 95 ARG A CA 1
ATOM 755 C C . ARG A 1 95 ? -4.75 9.211 -7.406 1 88.38 95 ARG A C 1
ATOM 757 O O . ARG A 1 95 ? -5.961 9.367 -7.594 1 88.38 95 ARG A O 1
ATOM 764 N N . PHE A 1 96 ? -4.121 8.172 -7.516 1 83.44 96 PHE A N 1
ATOM 765 C CA . PHE A 1 96 ? -4.852 6.953 -7.863 1 83.44 96 PHE A CA 1
ATOM 766 C C . PHE A 1 96 ? -5.895 6.629 -6.801 1 83.44 96 PHE A C 1
ATOM 768 O O . PHE A 1 96 ? -7.043 6.32 -7.125 1 83.44 96 PHE A O 1
ATOM 775 N N . LEU A 1 97 ? -5.5 6.691 -5.543 1 87.44 97 LEU A N 1
ATOM 776 C CA . LEU A 1 97 ? -6.406 6.402 -4.434 1 87.44 97 LEU A CA 1
ATOM 777 C C . LEU A 1 97 ? -7.59 7.367 -4.438 1 87.44 97 LEU A C 1
ATOM 779 O O . LEU A 1 97 ? -8.727 6.957 -4.199 1 87.44 97 LEU A O 1
ATOM 783 N N . ASP A 1 98 ? -7.316 8.531 -4.691 1 83.5 98 ASP A N 1
ATOM 784 C CA . ASP A 1 98 ? -8.352 9.562 -4.734 1 83.5 98 ASP A CA 1
ATOM 785 C C . ASP A 1 98 ? -9.359 9.281 -5.844 1 83.5 98 ASP A C 1
ATOM 787 O O . ASP A 1 98 ? -10.562 9.508 -5.668 1 83.5 98 ASP A O 1
ATOM 791 N N . GLU A 1 99 ? -8.914 8.75 -6.883 1 77.19 99 GLU A N 1
ATOM 792 C CA . GLU A 1 99 ? -9.758 8.484 -8.047 1 77.19 99 GLU A CA 1
ATOM 793 C C . GLU A 1 99 ? -10.555 7.195 -7.855 1 77.19 99 GLU A C 1
ATOM 795 O O . GLU A 1 99 ? -11.641 7.043 -8.422 1 77.19 99 GLU A O 1
ATOM 800 N N . HIS A 1 100 ? -10.039 6.227 -7.129 1 69.12 100 HIS A N 1
ATOM 801 C CA . HIS A 1 100 ? -10.68 4.918 -7.035 1 69.12 100 HIS A CA 1
ATOM 802 C C . HIS A 1 100 ? -11.305 4.711 -5.656 1 69.12 100 HIS A C 1
ATOM 804 O O . HIS A 1 100 ? -11.938 3.684 -5.406 1 69.12 100 HIS A O 1
ATOM 810 N N . ALA A 1 101 ? -10.977 5.379 -4.645 1 62.38 101 ALA A N 1
ATOM 811 C CA . ALA A 1 101 ? -11.586 5.195 -3.326 1 62.38 101 ALA A CA 1
ATOM 812 C C . ALA A 1 101 ? -13.109 5.191 -3.418 1 62.38 101 ALA A C 1
ATOM 814 O O . ALA A 1 101 ? -13.781 4.566 -2.598 1 62.38 101 ALA A O 1
ATOM 815 N N . GLY A 1 102 ? -13.742 5.949 -4.203 1 54.12 102 GLY A N 1
ATOM 816 C CA . GLY A 1 102 ? -15.188 6.004 -4.316 1 54.12 102 GLY A CA 1
ATOM 817 C C . GLY A 1 102 ? -15.758 4.973 -5.273 1 54.12 102 GLY A C 1
ATOM 818 O O . GLY A 1 102 ? -16.969 4.734 -5.293 1 54.12 102 GLY A O 1
ATOM 819 N N . GLU A 1 103 ? -15.039 4.445 -6.25 1 49.59 103 GLU A N 1
ATOM 820 C CA . GLU A 1 103 ? -15.742 3.801 -7.352 1 49.59 103 GLU A CA 1
ATOM 821 C C . GLU A 1 103 ? -15.695 2.281 -7.23 1 49.59 103 GLU A C 1
ATOM 823 O O . GLU A 1 103 ? -14.633 1.706 -7 1 49.59 103 GLU A O 1
ATOM 828 N N . PRO A 1 104 ? -16.797 1.642 -6.801 1 45.47 104 PRO A N 1
ATOM 829 C CA . PRO A 1 104 ? -16.844 0.183 -6.93 1 45.47 104 PRO A CA 1
ATOM 830 C C . PRO A 1 104 ? -16.328 -0.307 -8.281 1 45.47 104 PRO A C 1
ATOM 832 O O . PRO A 1 104 ? -16.734 0.224 -9.328 1 45.47 104 PRO A O 1
ATOM 835 N N . SER A 1 105 ? -15.148 -0.558 -8.391 1 44.25 105 SER A N 1
ATOM 836 C CA . SER A 1 105 ? -14.734 -0.989 -9.727 1 44.25 105 SER A CA 1
ATOM 837 C C . SER A 1 105 ? -15.406 -2.303 -10.117 1 44.25 105 SER A C 1
ATOM 839 O O . SER A 1 105 ? -15.453 -3.242 -9.32 1 44.25 105 SER A O 1
ATOM 841 N N . VAL A 1 106 ? -16.422 -2.23 -10.969 1 41.12 106 VAL A N 1
ATOM 842 C CA . VAL A 1 106 ? -17.031 -3.387 -11.609 1 41.12 106 VAL A CA 1
ATOM 843 C C . VAL A 1 106 ? -15.977 -4.195 -12.352 1 41.12 106 VAL A C 1
ATOM 845 O O . VAL A 1 106 ? -15.492 -3.779 -13.406 1 41.12 106 VAL A O 1
ATOM 848 N N . GLY A 1 107 ? -14.781 -4.344 -12.047 1 39.34 107 GLY A N 1
ATOM 849 C CA . GLY A 1 107 ? -13.742 -4.797 -12.945 1 39.34 107 GLY A CA 1
ATOM 850 C C . GLY A 1 107 ? -13.594 -6.309 -12.977 1 39.34 107 GLY A C 1
ATOM 851 O O . GLY A 1 107 ? -13.359 -6.934 -11.945 1 39.34 107 GLY A O 1
ATOM 852 N N . GLY A 1 108 ? -14.406 -6.988 -13.703 1 43.16 108 GLY A N 1
ATOM 853 C CA . GLY A 1 108 ? -14.242 -8.422 -13.875 1 43.16 108 GLY A CA 1
ATOM 854 C C . GLY A 1 108 ? -12.984 -8.789 -14.641 1 43.16 108 GLY A C 1
ATOM 855 O O . GLY A 1 108 ? -12.398 -7.945 -15.32 1 43.16 108 GLY A O 1
ATOM 856 N N . CYS A 1 109 ? -12.148 -9.711 -14.078 1 49.28 109 CYS A N 1
ATOM 857 C CA . CYS A 1 109 ? -11.07 -10.352 -14.82 1 49.28 109 CYS A CA 1
ATOM 858 C C . CYS A 1 109 ? -11.555 -10.836 -16.188 1 49.28 109 CYS A C 1
ATOM 860 O O . CYS A 1 109 ? -12.422 -11.703 -16.266 1 49.28 109 CYS A O 1
ATOM 862 N N . ASP A 1 110 ? -11.82 -9.961 -17.266 1 40.91 110 ASP A N 1
ATOM 863 C CA . ASP A 1 110 ? -11.961 -10.641 -18.547 1 40.91 110 ASP A CA 1
ATOM 864 C C . ASP A 1 110 ? -10.703 -11.438 -18.891 1 40.91 110 ASP A C 1
ATOM 866 O O . ASP A 1 110 ? -9.594 -11.039 -18.531 1 40.91 110 ASP A O 1
ATOM 870 N N . MET B 1 1 ? -18.125 13.367 1.122 1 29.38 1 MET B N 1
ATOM 871 C CA . MET B 1 1 ? -18.219 11.961 1.518 1 29.38 1 MET B CA 1
ATOM 872 C C . MET B 1 1 ? -16.859 11.438 1.979 1 29.38 1 MET B C 1
ATOM 874 O O . MET B 1 1 ? -15.883 11.5 1.237 1 29.38 1 MET B O 1
ATOM 878 N N . VAL B 1 2 ? -16.609 11.633 3.293 1 38.31 2 VAL B N 1
ATOM 879 C CA . VAL B 1 2 ? -15.305 11.359 3.895 1 38.31 2 VAL B CA 1
ATOM 880 C C . VAL B 1 2 ? -14.742 10.055 3.33 1 38.31 2 VAL B C 1
ATOM 882 O O . VAL B 1 2 ? -15.453 9.055 3.24 1 38.31 2 VAL B O 1
ATOM 885 N N . ALA B 1 3 ? -13.93 10.141 2.576 1 43.84 3 ALA B N 1
ATOM 886 C CA . ALA B 1 3 ? -13.359 8.961 1.934 1 43.84 3 ALA B CA 1
ATOM 887 C C . ALA B 1 3 ? -13.164 7.832 2.939 1 43.84 3 ALA B C 1
ATOM 889 O O . ALA B 1 3 ? -12.359 7.953 3.869 1 43.84 3 ALA B O 1
ATOM 890 N N . THR B 1 4 ? -14.281 7.242 3.41 1 46.97 4 THR B N 1
ATOM 891 C CA . THR B 1 4 ? -14.359 6.086 4.297 1 46.97 4 THR B CA 1
ATOM 892 C C . THR B 1 4 ? -13.211 5.117 4.027 1 46.97 4 THR B C 1
ATOM 894 O O . THR B 1 4 ? -12.805 4.93 2.879 1 46.97 4 THR B O 1
ATOM 897 N N . ALA B 1 5 ? -12.391 5.086 4.992 1 54.62 5 ALA B N 1
ATOM 898 C CA . ALA B 1 5 ? -11.43 3.986 4.949 1 54.62 5 ALA B CA 1
ATOM 899 C C . ALA B 1 5 ? -12.039 2.748 4.297 1 54.62 5 ALA B C 1
ATOM 901 O O . ALA B 1 5 ? -13.133 2.324 4.664 1 54.62 5 ALA B O 1
ATOM 902 N N . SER B 1 6 ? -11.859 2.484 3.012 1 67.44 6 SER B N 1
ATOM 903 C CA . SER B 1 6 ? -12.508 1.379 2.318 1 67.44 6 SER B CA 1
ATOM 904 C C . SER B 1 6 ? -11.781 0.062 2.566 1 67.44 6 SER B C 1
ATOM 906 O O . SER B 1 6 ? -10.555 -0.007 2.453 1 67.44 6 SER B O 1
ATOM 908 N N . PRO B 1 7 ? -12.375 -0.882 3.412 1 71.38 7 PRO B N 1
ATOM 909 C CA . PRO B 1 7 ? -11.852 -2.24 3.572 1 71.38 7 PRO B CA 1
ATOM 910 C C . PRO B 1 7 ? -11.141 -2.75 2.322 1 71.38 7 PRO B C 1
ATOM 912 O O . PRO B 1 7 ? -10.195 -3.539 2.424 1 71.38 7 PRO B O 1
ATOM 915 N N . ARG B 1 8 ? -11.391 -2.178 1.357 1 85.81 8 ARG B N 1
ATOM 916 C CA . ARG B 1 8 ? -10.805 -2.617 0.095 1 85.81 8 ARG B CA 1
ATOM 917 C C . ARG B 1 8 ? -9.383 -2.088 -0.062 1 85.81 8 ARG B C 1
ATOM 919 O O . ARG B 1 8 ? -8.484 -2.82 -0.481 1 85.81 8 ARG B O 1
ATOM 926 N N . LEU B 1 9 ? -9.219 -0.895 0.448 1 88.62 9 LEU B N 1
ATOM 927 C CA . LEU B 1 9 ? -7.883 -0.325 0.35 1 88.62 9 LEU B CA 1
ATOM 928 C C . LEU B 1 9 ? -6.945 -0.962 1.37 1 88.62 9 LEU B C 1
ATOM 930 O O . LEU B 1 9 ? -5.773 -1.205 1.074 1 88.62 9 LEU B O 1
ATOM 934 N N . ASP B 1 10 ? -7.516 -1.306 2.5 1 90.75 10 ASP B N 1
ATOM 935 C CA . ASP B 1 10 ? -6.707 -1.956 3.525 1 90.75 10 ASP B CA 1
ATOM 936 C C . ASP B 1 10 ? -6.207 -3.316 3.049 1 90.75 10 ASP B C 1
ATOM 938 O O . ASP B 1 10 ? -5.051 -3.678 3.287 1 90.75 10 ASP B O 1
ATOM 942 N N . GLU B 1 11 ? -7.098 -4.016 2.381 1 93.56 11 GLU B N 1
ATOM 943 C CA . GLU B 1 11 ? -6.711 -5.316 1.848 1 93.56 11 GLU B CA 1
ATOM 944 C C . GLU B 1 11 ? -5.645 -5.176 0.768 1 93.56 11 GLU B C 1
ATOM 946 O O . GLU B 1 11 ? -4.715 -5.984 0.693 1 93.56 11 GLU B O 1
ATOM 951 N N . ALA B 1 12 ? -5.777 -4.18 -0.016 1 94.31 12 ALA B N 1
ATOM 952 C CA . ALA B 1 12 ? -4.809 -3.926 -1.081 1 94.31 12 ALA B CA 1
ATOM 953 C C . ALA B 1 12 ? -3.434 -3.6 -0.507 1 94.31 12 A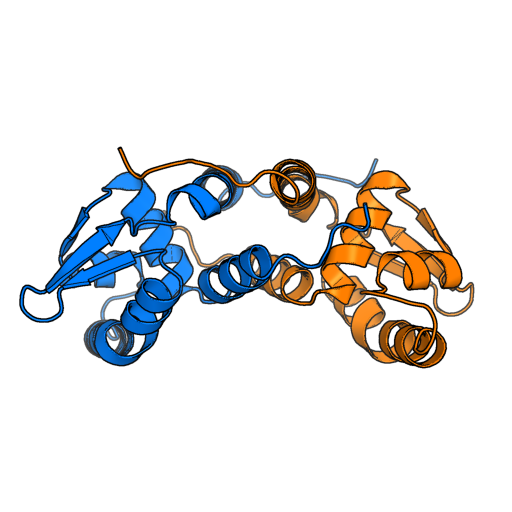LA B C 1
ATOM 955 O O . ALA B 1 12 ? -2.428 -4.188 -0.915 1 94.31 12 ALA B O 1
ATOM 956 N N . PHE B 1 13 ? -3.387 -2.773 0.498 1 94.69 13 PHE B N 1
ATOM 957 C CA . PHE B 1 13 ? -2.107 -2.369 1.068 1 94.69 13 PHE B CA 1
ATOM 958 C C . PHE B 1 13 ? -1.486 -3.508 1.867 1 94.69 13 PHE B C 1
ATOM 960 O O . PHE B 1 13 ? -0.262 -3.654 1.9 1 94.69 13 PHE B O 1
ATOM 967 N N . ASP B 1 14 ? -2.311 -4.277 2.486 1 95.06 14 ASP B N 1
ATOM 968 C CA . ASP B 1 14 ? -1.8 -5.457 3.174 1 95.06 14 ASP B CA 1
ATOM 969 C C . ASP B 1 14 ? -1.147 -6.426 2.189 1 95.06 14 ASP B C 1
ATOM 971 O O . ASP B 1 14 ? -0.038 -6.91 2.428 1 95.06 14 ASP B O 1
ATOM 975 N N . ALA B 1 15 ? -1.774 -6.68 1.124 1 96.81 15 ALA B N 1
ATOM 976 C CA . ALA B 1 15 ? -1.29 -7.609 0.106 1 96.81 15 ALA B CA 1
ATOM 977 C C . ALA B 1 15 ? 0.006 -7.105 -0.522 1 96.81 15 ALA B C 1
ATOM 979 O O . ALA B 1 15 ? 0.937 -7.883 -0.746 1 96.81 15 ALA B O 1
ATOM 980 N N . LEU B 1 16 ? 0.069 -5.809 -0.776 1 95.31 16 LEU B N 1
ATOM 981 C CA . LEU B 1 16 ? 1.175 -5.254 -1.548 1 95.31 16 LEU B CA 1
ATOM 982 C C . LEU B 1 16 ? 2.33 -4.855 -0.635 1 95.31 16 LEU B C 1
ATOM 984 O O . LEU B 1 16 ? 3.445 -4.617 -1.104 1 95.31 16 LEU B O 1
ATOM 988 N N . GLY B 1 17 ? 2 -4.848 0.659 1 94.81 17 GLY B N 1
ATOM 989 C CA . GLY B 1 17 ? 3.041 -4.484 1.605 1 94.81 17 GLY B CA 1
ATOM 990 C C . GLY B 1 17 ? 4.094 -5.562 1.779 1 94.81 17 GLY B C 1
ATOM 991 O O . GLY B 1 17 ? 5.184 -5.301 2.291 1 94.81 17 GLY B O 1
ATOM 992 N N . ASN B 1 18 ? 3.812 -6.734 1.415 1 95.38 18 ASN B N 1
ATOM 993 C CA . ASN B 1 18 ? 4.773 -7.832 1.415 1 95.38 18 ASN B CA 1
ATOM 994 C C . ASN B 1 18 ? 5.465 -7.973 0.062 1 95.38 18 ASN B C 1
ATOM 996 O O . ASN B 1 18 ? 4.801 -8.086 -0.969 1 95.38 18 ASN B O 1
ATOM 1000 N N . VAL B 1 19 ? 6.789 -8.07 0.163 1 93.94 19 VAL B N 1
ATOM 1001 C CA . VAL B 1 19 ? 7.57 -8.016 -1.067 1 93.94 19 VAL B CA 1
ATOM 1002 C C . VAL B 1 19 ? 7.262 -9.234 -1.933 1 93.94 19 VAL B C 1
ATOM 1004 O O . VAL B 1 19 ? 7.172 -9.125 -3.158 1 93.94 19 VAL B O 1
ATOM 1007 N N . HIS B 1 20 ? 7.07 -10.383 -1.323 1 95.75 20 HIS B N 1
ATOM 1008 C CA . HIS B 1 20 ? 6.82 -11.594 -2.094 1 95.75 20 HIS B CA 1
ATOM 1009 C C . HIS B 1 20 ? 5.434 -11.562 -2.73 1 95.75 20 HIS B C 1
ATOM 1011 O O . HIS B 1 20 ? 5.281 -11.906 -3.908 1 95.75 20 HIS B O 1
ATOM 1017 N N . ARG B 1 21 ? 4.449 -11.172 -1.972 1 97.62 21 ARG B N 1
ATOM 1018 C CA . ARG B 1 21 ? 3.107 -11.031 -2.527 1 97.62 21 ARG B CA 1
ATOM 1019 C C . ARG B 1 21 ? 3.068 -9.961 -3.609 1 97.62 21 ARG B C 1
ATOM 1021 O O . ARG B 1 21 ? 2.445 -10.148 -4.656 1 97.62 21 ARG B O 1
ATOM 1028 N N . ARG B 1 22 ? 3.695 -8.867 -3.396 1 96.06 22 ARG B N 1
ATOM 1029 C CA . ARG B 1 22 ? 3.76 -7.781 -4.371 1 96.06 22 ARG B CA 1
ATOM 1030 C C . ARG B 1 22 ? 4.355 -8.266 -5.688 1 96.06 22 ARG B C 1
ATOM 1032 O O . ARG B 1 22 ? 3.783 -8.039 -6.754 1 96.06 22 ARG B O 1
ATOM 1039 N N . ARG B 1 23 ? 5.445 -8.953 -5.602 1 95.19 23 ARG B N 1
ATOM 1040 C CA . ARG B 1 23 ? 6.125 -9.43 -6.801 1 95.19 23 ARG B CA 1
ATOM 1041 C C . ARG B 1 23 ? 5.305 -10.508 -7.5 1 95.19 23 ARG B C 1
ATOM 1043 O O . ARG B 1 23 ? 5.242 -10.547 -8.734 1 95.19 23 ARG B O 1
ATOM 1050 N N . LEU B 1 24 ? 4.719 -11.367 -6.734 1 97.62 24 LEU B N 1
ATOM 1051 C CA . LEU B 1 24 ? 3.842 -12.391 -7.305 1 97.62 24 LEU B CA 1
ATOM 1052 C C . LEU B 1 24 ? 2.707 -11.75 -8.102 1 97.62 24 LEU B C 1
ATOM 1054 O O . LEU B 1 24 ? 2.436 -12.148 -9.234 1 97.62 24 LEU B O 1
ATOM 1058 N N . LEU B 1 25 ? 2.096 -10.734 -7.555 1 97.81 25 LEU B N 1
ATOM 1059 C CA . LEU B 1 25 ? 0.958 -10.07 -8.18 1 97.81 25 LEU B CA 1
ATOM 1060 C C . LEU B 1 25 ? 1.396 -9.297 -9.422 1 97.81 25 LEU B C 1
ATOM 1062 O O . LEU B 1 25 ? 0.657 -9.227 -10.406 1 97.81 25 LEU B O 1
ATOM 1066 N N . LEU B 1 26 ? 2.586 -8.758 -9.391 1 96.5 26 LEU B N 1
ATOM 1067 C CA . LEU B 1 26 ? 3.129 -8.117 -10.586 1 96.5 26 LEU B CA 1
ATOM 1068 C C . LEU B 1 26 ? 3.309 -9.133 -11.711 1 96.5 26 LEU B C 1
ATOM 1070 O O . LEU B 1 26 ? 3.006 -8.836 -12.867 1 96.5 26 LEU B O 1
ATOM 1074 N N . GLY B 1 27 ? 3.799 -10.305 -11.32 1 97 27 GLY B N 1
ATOM 1075 C CA . GLY B 1 27 ? 3.902 -11.367 -12.305 1 97 27 GLY B CA 1
ATOM 1076 C C . GLY B 1 27 ? 2.561 -11.766 -12.898 1 97 27 GLY B C 1
ATOM 1077 O O . GLY B 1 27 ? 2.447 -11.984 -14.102 1 97 27 GLY B O 1
ATOM 1078 N N . LEU B 1 28 ? 1.582 -11.852 -12.062 1 97.75 28 LEU B N 1
ATOM 1079 C CA . LEU B 1 28 ? 0.248 -12.234 -12.508 1 97.75 28 LEU B CA 1
ATOM 1080 C C . LEU B 1 28 ? -0.36 -11.172 -13.406 1 97.75 28 LEU B C 1
ATOM 1082 O O . LEU B 1 28 ? -1.148 -11.484 -14.305 1 97.75 28 LEU B O 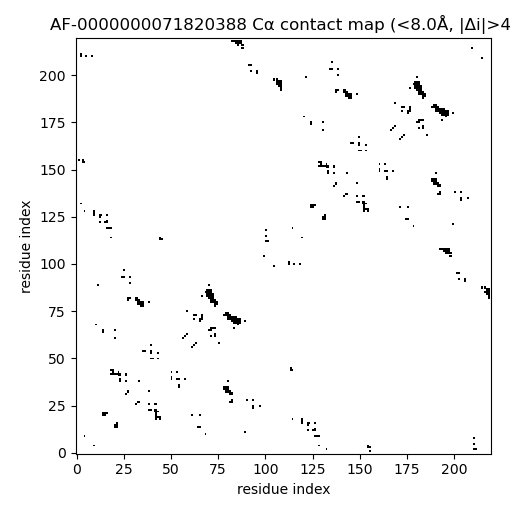1
ATOM 1086 N N . ARG B 1 29 ? -0.044 -9.969 -13.109 1 96.25 29 ARG B N 1
ATOM 1087 C CA . ARG B 1 29 ? -0.524 -8.906 -13.992 1 96.25 29 ARG B CA 1
ATOM 1088 C C . ARG B 1 29 ? -0.072 -9.141 -15.43 1 96.25 29 ARG B C 1
ATOM 1090 O O . ARG B 1 29 ? -0.822 -8.883 -16.375 1 96.25 29 ARG B O 1
ATOM 1097 N N . ARG B 1 30 ? 1.09 -9.664 -15.57 1 94.25 30 ARG B N 1
ATOM 1098 C CA . ARG B 1 30 ? 1.669 -9.867 -16.891 1 94.25 30 ARG B CA 1
ATOM 1099 C C . ARG B 1 30 ? 1.143 -11.156 -17.531 1 94.25 30 ARG B C 1
ATOM 1101 O O . ARG B 1 30 ? 0.8 -11.172 -18.719 1 94.25 30 ARG B O 1
ATOM 1108 N N . ARG B 1 31 ? 0.974 -12.242 -16.781 1 95.81 31 ARG B N 1
ATOM 1109 C CA . ARG B 1 31 ? 0.673 -13.555 -17.328 1 95.81 31 ARG B CA 1
ATOM 1110 C C . ARG B 1 31 ? -0.787 -13.93 -17.094 1 95.81 31 ARG B C 1
ATOM 1112 O O . ARG B 1 31 ? -1.333 -14.789 -17.797 1 95.81 31 ARG B O 1
ATOM 1119 N N . ARG B 1 32 ? -1.397 -13.438 -16.125 1 97.12 32 ARG B N 1
ATOM 1120 C CA . ARG B 1 32 ? -2.785 -13.648 -15.711 1 97.12 32 ARG B CA 1
ATOM 1121 C C . ARG B 1 32 ? -2.963 -15.008 -15.055 1 97.12 32 ARG B C 1
ATOM 1123 O O . ARG B 1 32 ? -3.832 -15.18 -14.195 1 97.12 32 ARG B O 1
ATOM 1130 N N . ARG B 1 33 ? -2.289 -15.984 -15.547 1 97.94 33 ARG B N 1
ATOM 1131 C CA . ARG B 1 33 ? -2.285 -17.328 -14.984 1 97.94 33 ARG B CA 1
ATOM 1132 C C . ARG B 1 33 ? -0.894 -17.953 -15.055 1 97.94 33 ARG B C 1
ATOM 1134 O O . ARG B 1 33 ? -0.161 -17.734 -16.016 1 97.94 33 ARG B O 1
ATOM 1141 N N . THR B 1 34 ? -0.574 -18.781 -14.07 1 98 34 THR B N 1
ATOM 1142 C CA . THR B 1 34 ? 0.726 -19.438 -14.016 1 98 34 THR B CA 1
ATOM 1143 C C . THR B 1 34 ? 0.677 -20.656 -13.102 1 98 34 THR B C 1
ATOM 1145 O O . THR B 1 34 ? -0.392 -21.031 -12.617 1 98 34 THR B O 1
ATOM 1148 N N . ARG B 1 35 ? 1.866 -21.281 -12.953 1 98.19 35 ARG B N 1
ATOM 1149 C CA . ARG B 1 35 ? 2.008 -22.422 -12.039 1 98.19 35 ARG B CA 1
ATOM 1150 C C . ARG B 1 35 ? 2.76 -22.016 -10.773 1 98.19 35 ARG B C 1
ATOM 1152 O O . ARG B 1 35 ? 3.463 -21 -10.766 1 98.19 35 ARG B O 1
ATOM 1159 N N . LEU B 1 36 ? 2.576 -22.812 -9.828 1 97.62 36 LEU B N 1
ATOM 1160 C CA . LEU B 1 36 ? 3.168 -22.5 -8.531 1 97.62 36 LEU B CA 1
ATOM 1161 C C . LEU B 1 36 ? 4.672 -22.281 -8.664 1 97.62 36 LEU B C 1
ATOM 1163 O O . LEU B 1 36 ? 5.215 -21.344 -8.062 1 97.62 36 LEU B O 1
ATOM 1167 N N . ASP B 1 37 ? 5.406 -23.078 -9.406 1 96 37 ASP B N 1
ATOM 1168 C CA . ASP B 1 37 ? 6.852 -22.938 -9.547 1 96 37 ASP B CA 1
ATOM 1169 C C . ASP B 1 37 ? 7.207 -21.578 -10.156 1 96 37 ASP B C 1
ATOM 1171 O O . ASP B 1 37 ? 8.148 -20.922 -9.711 1 96 37 ASP B O 1
ATOM 1175 N N . ALA B 1 38 ? 6.508 -21.172 -11.164 1 96.75 38 ALA B N 1
ATOM 1176 C CA . ALA B 1 38 ? 6.754 -19.891 -11.812 1 96.75 38 ALA B CA 1
ATOM 1177 C C . ALA B 1 38 ? 6.379 -18.734 -10.898 1 96.75 38 ALA B C 1
ATOM 1179 O O . ALA B 1 38 ? 7.086 -17.719 -10.844 1 96.75 38 ALA B O 1
ATOM 1180 N N . ALA B 1 39 ? 5.277 -18.938 -10.25 1 97.31 39 ALA B N 1
ATOM 1181 C CA . ALA B 1 39 ? 4.879 -17.922 -9.281 1 97.31 39 ALA B CA 1
ATOM 1182 C C . ALA B 1 39 ? 5.949 -17.734 -8.211 1 97.31 39 ALA B C 1
ATOM 1184 O O . ALA B 1 39 ? 6.211 -16.609 -7.77 1 97.31 39 ALA B O 1
ATOM 1185 N N . THR B 1 40 ? 6.523 -18.812 -7.762 1 96.88 40 THR B N 1
ATOM 1186 C CA . THR B 1 40 ? 7.59 -18.781 -6.77 1 96.88 40 THR B CA 1
ATOM 1187 C C . THR B 1 40 ? 8.797 -18 -7.305 1 96.88 40 THR B C 1
ATOM 1189 O O . THR B 1 40 ? 9.398 -17.203 -6.586 1 96.88 40 THR B O 1
ATOM 1192 N N . ARG B 1 41 ? 9.125 -18.188 -8.523 1 95 41 ARG B N 1
ATOM 1193 C CA . ARG B 1 41 ? 10.219 -17.453 -9.141 1 95 41 ARG B CA 1
ATOM 1194 C C . ARG B 1 41 ? 9.914 -15.961 -9.195 1 95 41 ARG B C 1
ATOM 1196 O O . ARG B 1 41 ? 10.781 -15.133 -8.906 1 95 41 ARG B O 1
ATOM 1203 N N . ASP B 1 42 ? 8.719 -15.641 -9.531 1 95.06 42 ASP B N 1
ATOM 1204 C CA . ASP B 1 42 ? 8.32 -14.242 -9.586 1 95.06 42 ASP B CA 1
ATOM 1205 C C . ASP B 1 42 ? 8.43 -13.586 -8.211 1 95.06 42 ASP B C 1
ATOM 1207 O O . ASP B 1 42 ? 8.875 -12.438 -8.094 1 95.06 42 ASP B O 1
ATOM 1211 N N . ALA B 1 43 ? 8.055 -14.273 -7.242 1 96.06 43 ALA B N 1
ATOM 1212 C CA . ALA B 1 43 ? 7.957 -13.742 -5.883 1 96.06 43 ALA B CA 1
ATOM 1213 C C . ALA B 1 43 ? 9.336 -13.625 -5.238 1 96.06 43 ALA B C 1
ATOM 1215 O O . ALA B 1 43 ? 9.492 -12.969 -4.207 1 96.06 43 ALA B O 1
ATOM 1216 N N . ALA B 1 44 ? 10.352 -14.227 -5.762 1 94.62 44 ALA B N 1
ATOM 1217 C CA . ALA B 1 44 ? 11.672 -14.305 -5.133 1 94.62 44 ALA B CA 1
ATOM 1218 C C . ALA B 1 44 ? 12.406 -12.969 -5.242 1 94.62 44 ALA B C 1
ATOM 1220 O O . ALA B 1 44 ? 12.312 -12.281 -6.262 1 94.62 44 ALA B O 1
ATOM 1221 N N . VAL B 1 45 ? 12.891 -12.648 -3.971 1 86.88 45 VAL B N 1
ATOM 1222 C CA . VAL B 1 45 ? 13.773 -11.484 -3.918 1 86.88 45 VAL B CA 1
ATOM 1223 C C . VAL B 1 45 ? 15.227 -11.945 -3.957 1 86.88 45 VAL B C 1
ATOM 1225 O O . VAL B 1 45 ? 15.688 -12.672 -3.068 1 86.88 45 VAL B O 1
ATOM 1228 N N . GLY B 1 46 ? 15.945 -11.594 -4.762 1 77.5 46 GLY B N 1
ATOM 1229 C CA . GLY B 1 46 ? 17.328 -12.023 -4.867 1 77.5 46 GLY B CA 1
ATOM 1230 C C . GLY B 1 46 ? 17.484 -13.445 -5.379 1 77.5 46 GLY B C 1
ATOM 1231 O O . GLY B 1 46 ? 16.578 -13.969 -6.035 1 77.5 46 GLY B O 1
ATOM 1232 N N . GLY B 1 47 ? 18.594 -14.227 -5.168 1 62.09 47 GLY B N 1
ATOM 1233 C CA . GLY B 1 47 ? 19 -15.484 -5.777 1 62.09 47 GLY B CA 1
ATOM 1234 C C . GLY B 1 47 ? 18.297 -16.688 -5.168 1 62.09 47 GLY B C 1
ATOM 1235 O O . GLY B 1 47 ? 17.453 -16.531 -4.285 1 62.09 47 GLY B O 1
ATOM 1236 N N . GLY B 1 48 ? 18.594 -17.891 -5.695 1 60.97 48 GLY B N 1
ATOM 1237 C CA . GLY B 1 48 ? 18.094 -19.25 -5.738 1 60.97 48 GLY B CA 1
ATOM 1238 C C . GLY B 1 48 ? 18.109 -19.938 -4.387 1 60.97 48 GLY B C 1
ATOM 1239 O O . GLY B 1 48 ? 17.453 -20.969 -4.191 1 60.97 48 GLY B O 1
ATOM 1240 N N . ARG B 1 49 ? 18.953 -19.547 -3.424 1 62.12 49 ARG B N 1
ATOM 1241 C CA . ARG B 1 49 ? 19.281 -20.453 -2.32 1 62.12 49 ARG B CA 1
ATOM 1242 C C . ARG B 1 49 ? 18.078 -20.609 -1.39 1 62.12 49 ARG B C 1
ATOM 1244 O O . ARG B 1 49 ? 17.953 -21.641 -0.719 1 62.12 49 ARG B O 1
ATOM 1251 N N . ASP B 1 50 ? 16.969 -19.859 -1.646 1 84.75 50 ASP B N 1
ATOM 1252 C CA . ASP B 1 50 ? 15.898 -20.031 -0.673 1 84.75 50 ASP B CA 1
ATOM 1253 C C . ASP B 1 50 ? 14.547 -20.172 -1.368 1 84.75 50 ASP B C 1
ATOM 1255 O O . ASP B 1 50 ? 13.508 -19.844 -0.791 1 84.75 50 ASP B O 1
ATOM 1259 N N . ARG B 1 51 ? 14.609 -20.797 -2.426 1 90.06 51 ARG B N 1
ATOM 1260 C CA . ARG B 1 51 ? 13.398 -20.875 -3.23 1 90.06 51 ARG B CA 1
ATOM 1261 C C . ARG B 1 51 ? 12.445 -21.938 -2.676 1 90.06 51 ARG B C 1
ATOM 1263 O O . ARG B 1 51 ? 11.227 -21.75 -2.672 1 90.06 51 ARG B O 1
ATOM 1270 N N . ASP B 1 52 ? 12.992 -22.984 -2.18 1 91.94 52 ASP B N 1
ATOM 1271 C CA . ASP B 1 52 ? 12.156 -24.047 -1.604 1 91.94 52 ASP B CA 1
ATOM 1272 C C . ASP B 1 52 ? 11.398 -23.531 -0.383 1 91.94 52 ASP B C 1
ATOM 1274 O O . ASP B 1 52 ? 10.211 -23.812 -0.223 1 91.94 52 ASP B O 1
ATOM 1278 N N . ARG B 1 53 ? 12.023 -22.828 0.404 1 95.62 53 ARG B N 1
ATOM 1279 C CA . ARG B 1 53 ? 11.367 -22.25 1.571 1 95.62 53 ARG B CA 1
ATOM 1280 C C . ARG B 1 53 ? 10.297 -21.25 1.155 1 95.62 53 ARG B C 1
ATOM 1282 O O . ARG B 1 53 ? 9.195 -21.234 1.716 1 95.62 53 ARG B O 1
ATOM 1289 N N . LEU B 1 54 ? 10.656 -20.422 0.202 1 96.81 54 LEU B N 1
ATOM 1290 C CA . LEU B 1 54 ? 9.688 -19.453 -0.286 1 96.81 54 LEU B CA 1
ATOM 1291 C C . LEU B 1 54 ? 8.453 -20.141 -0.851 1 96.81 54 LEU B C 1
ATOM 1293 O O . LEU B 1 54 ? 7.328 -19.703 -0.604 1 96.81 54 LEU B O 1
ATOM 1297 N N . LYS B 1 55 ? 8.766 -21.203 -1.621 1 97.25 55 LYS B N 1
ATOM 1298 C CA . LYS B 1 55 ? 7.656 -21.953 -2.203 1 97.25 55 LYS B CA 1
ATOM 1299 C C . LYS B 1 55 ? 6.707 -22.453 -1.122 1 97.25 55 LYS B C 1
ATOM 1301 O O . LYS B 1 55 ? 5.488 -22.359 -1.261 1 97.25 55 LYS B O 1
ATOM 1306 N N . LEU B 1 56 ? 7.223 -22.953 -0.07 1 97.62 56 LEU B N 1
ATOM 1307 C CA . LEU B 1 56 ? 6.438 -23.438 1.056 1 97.62 56 LEU B CA 1
ATOM 1308 C C . LEU B 1 56 ? 5.66 -22.312 1.716 1 97.62 56 LEU B C 1
ATOM 1310 O O . LEU B 1 56 ? 4.484 -22.469 2.051 1 97.62 56 LEU B O 1
ATOM 1314 N N . GLU B 1 57 ? 6.266 -21.219 1.946 1 97.62 57 GLU B N 1
ATOM 1315 C CA . GLU B 1 57 ? 5.602 -20.062 2.543 1 97.62 57 GLU B CA 1
ATOM 1316 C C . GLU B 1 57 ? 4.477 -19.547 1.649 1 97.62 57 GLU B C 1
ATOM 1318 O O . GLU B 1 57 ? 3.406 -19.188 2.139 1 97.62 57 GLU B O 1
ATOM 1323 N N . LEU B 1 58 ? 4.801 -19.5 0.324 1 98 58 LEU B N 1
ATOM 1324 C CA . LEU B 1 58 ? 3.77 -19.094 -0.627 1 98 58 LEU B CA 1
ATOM 1325 C C . LEU B 1 58 ? 2.543 -20 -0.511 1 98 58 LEU B C 1
ATOM 1327 O O . LEU B 1 58 ? 1.415 -19.5 -0.43 1 98 58 LEU B O 1
ATOM 1331 N N . PHE B 1 59 ? 2.842 -21.203 -0.46 1 97.88 59 PHE B N 1
ATOM 1332 C CA . PHE B 1 59 ? 1.791 -22.219 -0.446 1 97.88 59 PHE B CA 1
ATOM 1333 C C . PHE B 1 59 ? 0.968 -22.125 0.833 1 97.88 59 PHE B C 1
ATOM 1335 O O . PHE B 1 59 ? -0.263 -22.156 0.79 1 97.88 59 PHE B O 1
ATOM 1342 N N . HIS B 1 60 ? 1.509 -21.922 1.959 1 97.75 60 HIS B N 1
ATOM 1343 C CA . HIS B 1 60 ? 0.813 -22.094 3.23 1 97.75 60 HIS B CA 1
ATOM 1344 C C . HIS B 1 60 ? 0.35 -20.75 3.783 1 97.75 60 HIS B C 1
ATOM 1346 O O . HIS B 1 60 ? -0.649 -20.672 4.504 1 97.75 60 HIS B O 1
ATOM 1352 N N . VAL B 1 61 ? 0.995 -19.719 3.381 1 98.31 61 VAL B N 1
ATOM 1353 C CA . VAL B 1 61 ? 0.689 -18.438 4 1 98.31 61 VAL B CA 1
ATOM 1354 C C . VAL B 1 61 ? 0.228 -17.453 2.936 1 98.31 61 VAL B C 1
ATOM 1356 O O . VAL B 1 61 ? -0.889 -16.922 3.004 1 98.31 61 VAL B O 1
ATOM 1359 N N . HIS B 1 62 ? 0.994 -17.141 1.921 1 98.38 62 HIS B N 1
ATOM 1360 C CA . HIS B 1 62 ? 0.787 -15.992 1.049 1 98.38 62 HIS B CA 1
ATOM 1361 C C . HIS B 1 62 ? -0.368 -16.234 0.083 1 98.38 62 HIS B C 1
ATOM 1363 O O . HIS B 1 62 ? -1.224 -15.367 -0.099 1 98.38 62 HIS B O 1
ATOM 1369 N N . LEU B 1 63 ? -0.36 -17.391 -0.57 1 98.69 63 LEU B N 1
ATOM 1370 C CA . LEU B 1 63 ? -1.387 -17.641 -1.575 1 98.69 63 LEU B CA 1
ATOM 1371 C C . LEU B 1 63 ? -2.768 -17.719 -0.933 1 98.69 63 LEU B C 1
ATOM 1373 O O . LEU B 1 63 ? -3.732 -17.156 -1.446 1 98.69 63 LEU B O 1
ATOM 1377 N N . PRO B 1 64 ? -2.93 -18.406 0.273 1 98.31 64 PRO B N 1
ATOM 1378 C CA . PRO B 1 64 ? -4.238 -18.375 0.929 1 98.31 64 PRO B CA 1
ATOM 1379 C C . PRO B 1 64 ? -4.699 -16.969 1.283 1 98.31 64 PRO B C 1
ATOM 1381 O O . PRO B 1 64 ? -5.871 -16.625 1.086 1 98.31 64 PRO B O 1
ATOM 1384 N N . LYS B 1 65 ? -3.84 -16.109 1.746 1 97.94 65 LYS B N 1
ATOM 1385 C CA . LYS B 1 65 ? -4.184 -14.734 2.084 1 97.94 65 LYS B CA 1
ATOM 1386 C C . LYS B 1 65 ? -4.645 -13.961 0.851 1 97.94 65 LYS B C 1
ATOM 1388 O O . LYS B 1 65 ? -5.633 -13.227 0.904 1 97.94 65 LYS B O 1
ATOM 1393 N N . LEU B 1 66 ? -3.934 -14.117 -0.24 1 98.56 66 LEU B N 1
ATOM 1394 C CA . LEU B 1 66 ? -4.277 -13.43 -1.48 1 98.56 66 LEU B CA 1
ATOM 1395 C C . LEU B 1 66 ? -5.602 -13.938 -2.035 1 98.56 66 LEU B C 1
ATOM 1397 O O . LEU B 1 66 ? -6.375 -13.172 -2.611 1 98.56 66 LEU B O 1
ATOM 1401 N N . ALA B 1 67 ? -5.785 -15.234 -1.843 1 98.25 67 ALA B N 1
ATOM 1402 C CA . ALA B 1 67 ? -7.051 -15.82 -2.283 1 98.25 67 ALA B CA 1
ATOM 1403 C C . ALA B 1 67 ? -8.211 -15.305 -1.442 1 98.25 67 ALA B C 1
ATOM 1405 O O . ALA B 1 67 ? -9.273 -14.969 -1.977 1 98.25 67 ALA B O 1
ATOM 1406 N N . ASP B 1 68 ? -8.062 -15.234 -0.101 1 97.31 68 ASP B N 1
ATOM 1407 C CA . ASP B 1 68 ? -9.086 -14.719 0.805 1 97.31 68 ASP B CA 1
ATOM 1408 C C . ASP 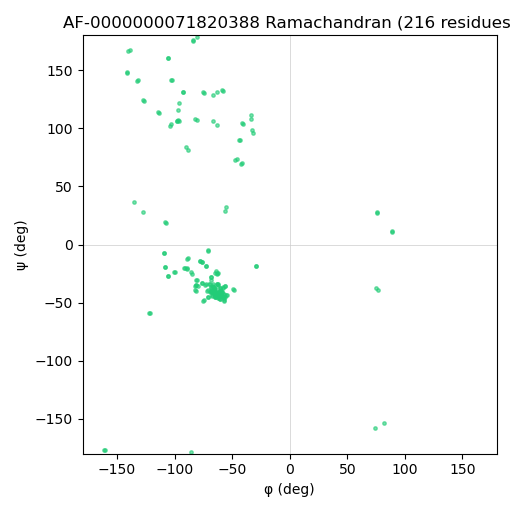B 1 68 ? -9.469 -13.281 0.441 1 97.31 68 ASP B C 1
ATOM 1410 O O . ASP B 1 68 ? -10.633 -12.906 0.541 1 97.31 68 ASP B O 1
ATOM 1414 N N . ALA B 1 69 ? -8.5 -12.531 0.031 1 96.81 69 ALA B N 1
ATOM 1415 C CA . ALA B 1 69 ? -8.742 -11.141 -0.357 1 96.81 69 ALA B CA 1
ATOM 1416 C C . ALA B 1 69 ? -9.367 -11.062 -1.746 1 96.81 69 ALA B C 1
ATOM 1418 O O . ALA B 1 69 ? -9.836 -10 -2.16 1 96.81 69 ALA B O 1
ATOM 1419 N N . GLY B 1 70 ? -9.328 -12.148 -2.463 1 97.62 70 GLY B N 1
ATOM 1420 C CA . GLY B 1 70 ? -9.922 -12.195 -3.789 1 97.62 70 GLY B CA 1
ATOM 1421 C C . GLY B 1 70 ? -8.969 -11.766 -4.887 1 97.62 70 GLY B C 1
ATOM 1422 O O . GLY B 1 70 ? -9.375 -11.586 -6.035 1 97.62 70 GLY B O 1
ATOM 1423 N N . PHE B 1 71 ? -7.664 -11.617 -4.59 1 98.19 71 PHE B N 1
ATOM 1424 C CA . PHE B 1 71 ? -6.719 -11.094 -5.57 1 98.19 71 PHE B CA 1
ATOM 1425 C C . PHE B 1 71 ? -6.129 -12.219 -6.41 1 98.19 71 PHE B C 1
ATOM 1427 O O . PHE B 1 71 ? -5.617 -11.977 -7.508 1 98.19 71 PHE B O 1
ATOM 1434 N N . VAL B 1 72 ? -6.188 -13.484 -5.906 1 98.69 72 VAL B N 1
ATOM 1435 C CA . VAL B 1 72 ? -5.676 -14.648 -6.621 1 98.69 72 VAL B CA 1
ATOM 1436 C C . VAL B 1 72 ? -6.715 -15.773 -6.594 1 98.69 72 VAL B C 1
ATOM 1438 O O . VAL B 1 72 ? -7.453 -15.922 -5.617 1 98.69 72 VAL B O 1
ATOM 1441 N N . ASP B 1 73 ? -6.844 -16.453 -7.652 1 98.56 73 ASP B N 1
ATOM 1442 C CA . ASP B 1 73 ? -7.492 -17.75 -7.703 1 98.56 73 ASP B CA 1
ATOM 1443 C C . ASP B 1 73 ? -6.461 -18.875 -7.66 1 98.56 73 ASP B C 1
ATOM 1445 O O . ASP B 1 73 ? -5.746 -19.109 -8.641 1 98.56 73 ASP B O 1
ATOM 1449 N N . TRP B 1 74 ? -6.41 -19.5 -6.543 1 96.69 74 TRP B N 1
ATOM 1450 C CA . TRP B 1 74 ? -5.359 -20.469 -6.219 1 96.69 74 TRP B CA 1
ATOM 1451 C C . TRP B 1 74 ? -5.934 -21.875 -6.074 1 96.69 74 TRP B C 1
ATOM 1453 O O . TRP B 1 74 ? -6.754 -22.125 -5.191 1 96.69 74 TRP B O 1
ATOM 1463 N N . ASN B 1 75 ? -5.547 -22.797 -6.992 1 96.75 75 ASN B N 1
ATOM 1464 C CA . ASN B 1 75 ? -5.922 -24.203 -6.887 1 96.75 75 ASN B CA 1
ATOM 1465 C C . ASN B 1 75 ? -4.816 -25.031 -6.246 1 96.75 75 ASN B C 1
ATOM 1467 O O . ASN B 1 75 ? -3.822 -25.359 -6.898 1 96.75 75 ASN B O 1
ATOM 1471 N N . ARG B 1 76 ? -5 -25.406 -5.125 1 94.38 76 ARG B N 1
ATOM 1472 C CA . ARG B 1 76 ? -3.971 -26.078 -4.332 1 94.38 76 ARG B CA 1
ATOM 1473 C C . ARG B 1 76 ? -3.658 -27.453 -4.895 1 94.38 76 ARG B C 1
ATOM 1475 O O . ARG B 1 76 ? -2.508 -27.906 -4.859 1 94.38 76 ARG B O 1
ATOM 1482 N N . ARG B 1 77 ? -4.625 -28.156 -5.379 1 95.94 77 ARG B N 1
ATOM 1483 C CA . ARG B 1 77 ? -4.449 -29.516 -5.883 1 95.94 77 ARG B CA 1
ATOM 1484 C C . ARG B 1 77 ? -3.68 -29.516 -7.203 1 95.94 77 ARG B C 1
ATOM 1486 O O . ARG B 1 77 ? -2.773 -30.328 -7.402 1 95.94 77 ARG B O 1
ATOM 1493 N N . ARG B 1 78 ? -4 -28.547 -8.008 1 95.62 78 ARG B N 1
ATOM 1494 C CA . ARG B 1 78 ? -3.41 -28.484 -9.344 1 95.62 78 ARG B CA 1
ATOM 1495 C C . ARG B 1 78 ? -2.133 -27.656 -9.344 1 95.62 78 ARG B C 1
ATOM 1497 O O . ARG B 1 78 ? -1.347 -27.719 -10.289 1 95.62 78 ARG B O 1
ATOM 1504 N N . GLY B 1 79 ? -1.977 -26.828 -8.352 1 96.06 79 GLY B N 1
ATOM 1505 C CA . GLY B 1 79 ? -0.819 -25.953 -8.312 1 96.06 79 GLY B CA 1
ATOM 1506 C C . GLY B 1 79 ? -0.923 -24.781 -9.273 1 96.06 79 GLY B C 1
ATOM 1507 O O . GLY B 1 79 ? 0.083 -24.328 -9.828 1 96.06 79 GLY B O 1
ATOM 1508 N N . SER B 1 80 ? -2.117 -24.375 -9.57 1 98 80 SER B N 1
ATOM 1509 C CA . SER B 1 80 ? -2.318 -23.266 -10.492 1 98 80 SER B CA 1
ATOM 1510 C C . SER B 1 80 ? -2.66 -21.984 -9.75 1 98 80 SER B C 1
ATOM 1512 O O . SER B 1 80 ? -3.383 -22.016 -8.758 1 98 80 SER B O 1
ATOM 1514 N N . VAL B 1 81 ? -2.119 -20.906 -10.258 1 98.62 81 VAL B N 1
ATOM 1515 C CA . VAL B 1 81 ? -2.293 -19.578 -9.695 1 98.62 81 VAL B CA 1
ATOM 1516 C C . VAL B 1 81 ? -2.777 -18.609 -10.781 1 98.62 81 VAL B C 1
ATOM 1518 O O . VAL B 1 81 ? -2.146 -18.484 -11.836 1 98.62 81 VAL B O 1
ATOM 1521 N N . ALA B 1 82 ? -3.902 -17.938 -10.547 1 98.75 82 ALA B N 1
ATOM 1522 C CA . ALA B 1 82 ? -4.465 -17.031 -11.539 1 98.75 82 ALA B CA 1
ATOM 1523 C C . ALA B 1 82 ? -5.016 -15.773 -10.875 1 98.75 82 ALA B C 1
ATOM 1525 O O . ALA B 1 82 ? -5.137 -15.711 -9.648 1 98.75 82 ALA B O 1
ATOM 1526 N N . CYS B 1 83 ? -5.305 -14.758 -11.688 1 98.44 83 CYS B N 1
ATOM 1527 C CA . CYS B 1 83 ? -5.961 -13.562 -11.172 1 98.44 83 CYS B CA 1
ATOM 1528 C C . CYS B 1 83 ? -7.293 -13.914 -10.516 1 98.44 83 CYS B C 1
ATOM 1530 O O . CYS B 1 83 ? -8.07 -14.703 -11.062 1 98.44 83 CYS B O 1
ATOM 1532 N N . GLY B 1 84 ? -7.496 -13.398 -9.359 1 98.31 84 GLY B N 1
ATOM 1533 C CA . GLY B 1 84 ? -8.742 -13.633 -8.641 1 98.31 84 GLY B CA 1
ATOM 1534 C C . GLY B 1 84 ? -9.859 -12.688 -9.055 1 98.31 84 GLY B C 1
ATOM 1535 O O . GLY B 1 84 ? -9.656 -11.812 -9.891 1 98.31 84 GLY B O 1
ATOM 1536 N N . PRO B 1 85 ? -11.055 -12.906 -8.484 1 97.31 85 PRO B N 1
ATOM 1537 C CA . PRO B 1 85 ? -12.234 -12.141 -8.891 1 97.31 85 PRO B CA 1
ATOM 1538 C C . PRO B 1 85 ? -12.102 -10.648 -8.586 1 97.31 85 PRO B C 1
ATOM 1540 O O . PRO B 1 85 ? -12.781 -9.828 -9.211 1 97.31 85 PRO B O 1
ATOM 1543 N N . ARG B 1 86 ? -11.25 -10.25 -7.637 1 95.56 86 ARG B N 1
ATOM 1544 C CA . ARG B 1 86 ? -11.086 -8.844 -7.281 1 95.56 86 ARG B CA 1
ATOM 1545 C C . ARG B 1 86 ? -9.742 -8.312 -7.777 1 95.56 86 ARG B C 1
ATOM 1547 O O . ARG B 1 86 ? -9.273 -7.273 -7.309 1 95.56 86 ARG B O 1
ATOM 1554 N N . PHE B 1 87 ? -9.102 -8.961 -8.727 1 96.75 87 PHE B N 1
ATOM 1555 C CA . PHE B 1 87 ? -7.785 -8.555 -9.211 1 96.75 87 PHE B CA 1
ATOM 1556 C C . PHE B 1 87 ? -7.852 -7.172 -9.844 1 96.75 87 PHE B C 1
ATOM 1558 O O . PHE B 1 87 ? -6.922 -6.375 -9.703 1 96.75 87 PHE B O 1
ATOM 1565 N N . ASP B 1 88 ? -8.961 -6.895 -10.469 1 93.06 88 ASP B N 1
ATOM 1566 C CA . ASP B 1 88 ? -9.117 -5.629 -11.18 1 93.06 88 ASP B CA 1
ATOM 1567 C C . ASP B 1 88 ? -9.047 -4.445 -10.211 1 93.06 88 ASP B C 1
ATOM 1569 O O . ASP B 1 88 ? -8.703 -3.332 -10.609 1 93.06 88 ASP B O 1
ATOM 1573 N N . GLU B 1 89 ? -9.359 -4.711 -9.008 1 90.06 89 GLU B N 1
ATOM 1574 C CA . GLU B 1 89 ? -9.336 -3.646 -8.008 1 90.06 89 GLU B CA 1
ATOM 1575 C C . GLU B 1 89 ? -7.91 -3.186 -7.727 1 90.06 89 GLU B C 1
ATOM 1577 O O . GLU B 1 89 ? -7.684 -2.025 -7.375 1 90.06 89 GLU B O 1
ATOM 1582 N N . ILE B 1 90 ? -6.945 -4.051 -7.898 1 93.75 90 ILE B N 1
ATOM 1583 C CA . ILE B 1 90 ? -5.578 -3.684 -7.539 1 93.75 90 ILE B CA 1
ATOM 1584 C C . ILE B 1 90 ? -4.746 -3.508 -8.805 1 93.75 90 ILE B C 1
ATOM 1586 O O . ILE B 1 90 ? -3.617 -3.012 -8.75 1 93.75 90 ILE B O 1
ATOM 1590 N N . GLU B 1 91 ? -5.289 -3.836 -9.922 1 93.06 91 GLU B N 1
ATOM 1591 C CA . GLU B 1 91 ? -4.516 -3.807 -11.156 1 93.06 91 GLU B CA 1
ATOM 1592 C C . GLU B 1 91 ? -4.004 -2.4 -11.453 1 93.06 91 GLU B C 1
ATOM 1594 O O . GLU B 1 91 ? -2.859 -2.229 -11.883 1 93.06 91 GLU B O 1
ATOM 1599 N N . PRO B 1 92 ? -4.781 -1.385 -11.25 1 88.75 92 PRO B N 1
ATOM 1600 C CA . PRO B 1 92 ? -4.242 -0.043 -11.477 1 88.75 92 PRO B CA 1
ATOM 1601 C C . PRO B 1 92 ? -3.047 0.275 -10.586 1 88.75 92 PRO B C 1
ATOM 1603 O O . PRO B 1 92 ? -2.107 0.946 -11.023 1 88.75 92 PRO B O 1
ATOM 1606 N N . LEU B 1 93 ? -3.104 -0.188 -9.383 1 89.62 93 LEU B N 1
ATOM 1607 C CA . LEU B 1 93 ? -1.977 0.006 -8.477 1 89.62 93 LEU B CA 1
ATOM 1608 C C . LEU B 1 93 ? -0.738 -0.723 -8.992 1 89.62 93 LEU B C 1
ATOM 1610 O O . LEU B 1 93 ? 0.361 -0.163 -8.992 1 89.62 93 LEU B O 1
ATOM 1614 N N . LEU B 1 94 ? -0.91 -1.888 -9.461 1 93.69 94 LEU B N 1
ATOM 1615 C CA . LEU B 1 94 ? 0.192 -2.688 -9.984 1 93.69 94 LEU B CA 1
ATOM 1616 C C . LEU B 1 94 ? 0.788 -2.043 -11.234 1 93.69 94 LEU B C 1
ATOM 1618 O O . LEU B 1 94 ? 2.006 -2.055 -11.422 1 93.69 94 LEU B O 1
ATOM 1622 N N . ARG B 1 95 ? -0.064 -1.542 -12.031 1 88.31 95 ARG B N 1
ATOM 1623 C CA . ARG B 1 95 ? 0.412 -0.825 -13.211 1 88.31 95 ARG B CA 1
ATOM 1624 C C . ARG B 1 95 ? 1.287 0.36 -12.82 1 88.31 95 ARG B C 1
ATOM 1626 O O . ARG B 1 95 ? 2.344 0.583 -13.406 1 88.31 95 ARG B O 1
ATOM 1633 N N . PHE B 1 96 ? 0.827 1.008 -11.898 1 83.38 96 PHE B N 1
ATOM 1634 C CA . PHE B 1 96 ? 1.587 2.143 -11.383 1 83.38 96 PHE B CA 1
ATOM 1635 C C . PHE B 1 96 ? 2.939 1.689 -10.844 1 83.38 96 PHE B C 1
ATOM 1637 O O . PHE B 1 96 ? 3.969 2.299 -11.148 1 83.38 96 PHE B O 1
ATOM 1644 N N . LEU B 1 97 ? 2.936 0.636 -10.062 1 87.38 97 LEU B N 1
ATOM 1645 C CA . LEU B 1 97 ? 4.168 0.108 -9.492 1 87.38 97 LEU B CA 1
ATOM 1646 C C . LEU B 1 97 ? 5.141 -0.321 -10.586 1 87.38 97 LEU B C 1
ATOM 1648 O O . LEU B 1 97 ? 6.344 -0.082 -10.477 1 87.38 97 LEU B O 1
ATOM 1652 N N . ASP B 1 98 ? 4.633 -0.907 -11.531 1 83.38 98 ASP B N 1
ATOM 1653 C CA . ASP B 1 98 ? 5.441 -1.37 -12.656 1 83.38 98 ASP B CA 1
ATOM 1654 C C . ASP B 1 98 ? 6.098 -0.198 -13.375 1 83.38 98 ASP B C 1
ATOM 1656 O O . ASP B 1 98 ? 7.246 -0.297 -13.812 1 83.38 98 ASP B O 1
ATOM 1660 N N . GLU B 1 99 ? 5.434 0.86 -13.43 1 77.12 99 GLU B N 1
ATOM 1661 C CA . GLU B 1 99 ? 5.914 2.039 -14.148 1 77.12 99 GLU B CA 1
ATOM 1662 C C . GLU B 1 99 ? 6.914 2.826 -13.297 1 77.12 99 GLU B C 1
ATOM 1664 O O . GLU B 1 99 ? 7.777 3.52 -13.836 1 77.12 99 GLU B O 1
ATOM 1669 N N . HIS B 1 100 ? 6.785 2.803 -12 1 69.38 100 HIS B N 1
ATOM 1670 C CA . HIS B 1 100 ? 7.605 3.65 -11.141 1 69.38 100 HIS B CA 1
ATOM 1671 C C . HIS B 1 100 ? 8.641 2.828 -10.383 1 69.38 100 HIS B C 1
ATOM 1673 O O . HIS B 1 100 ? 9.461 3.381 -9.648 1 69.38 100 HIS B O 1
ATOM 1679 N N . ALA B 1 101 ? 8.539 1.588 -10.211 1 62.12 101 ALA B N 1
ATOM 1680 C CA . ALA B 1 101 ? 9.547 0.792 -9.508 1 62.12 101 ALA B CA 1
ATOM 1681 C C . ALA B 1 101 ? 10.945 1.103 -10.016 1 62.12 101 ALA B C 1
ATOM 1683 O O . ALA B 1 101 ? 11.93 0.978 -9.281 1 62.12 101 ALA B O 1
ATOM 1684 N N . GLY B 1 102 ? 11.219 1.311 -11.234 1 53.94 102 GLY B N 1
ATOM 1685 C CA . GLY B 1 102 ? 12.539 1.574 -11.773 1 53.94 102 GLY B CA 1
ATOM 1686 C C . GLY B 1 102 ? 12.938 3.037 -11.703 1 53.94 102 GLY B C 1
ATOM 1687 O O . GLY B 1 102 ? 14.109 3.381 -11.875 1 53.94 102 GLY B O 1
ATOM 1688 N N . GLU B 1 103 ? 12.055 4.004 -11.672 1 49.31 103 GLU B N 1
ATOM 1689 C CA . GLU B 1 103 ? 12.484 5.348 -12.055 1 49.31 103 GLU B CA 1
ATOM 1690 C C . GLU B 1 103 ? 12.656 6.238 -10.828 1 49.31 103 GLU B C 1
ATOM 1692 O O . GLU B 1 103 ? 11.781 6.293 -9.961 1 49.31 103 GLU B O 1
ATOM 1697 N N . PRO B 1 104 ? 13.891 6.473 -10.383 1 45.59 104 PRO B N 1
ATOM 1698 C CA . PRO B 1 104 ? 14.086 7.523 -9.375 1 45.59 104 PRO B CA 1
ATOM 1699 C C . PRO B 1 104 ? 13.297 8.789 -9.695 1 45.59 104 PRO B C 1
ATOM 1701 O O . PRO B 1 104 ? 13.344 9.289 -10.82 1 45.59 104 PRO B O 1
ATOM 1704 N N . SER B 1 105 ? 12.164 8.883 -9.258 1 43.66 105 SER B N 1
ATOM 1705 C CA . SER B 1 105 ? 11.492 10.117 -9.648 1 43.66 105 SER B CA 1
ATOM 1706 C C . SER B 1 105 ? 12.164 11.328 -9.008 1 43.66 105 SER B C 1
ATOM 1708 O O . SER B 1 105 ? 12.492 11.312 -7.82 1 43.66 105 SER B O 1
ATOM 1710 N N . VAL B 1 106 ? 12.891 12.094 -9.797 1 40.97 106 VAL B N 1
ATOM 1711 C CA . VAL B 1 106 ? 13.453 13.391 -9.445 1 40.97 106 VAL B CA 1
ATOM 1712 C C . VAL B 1 106 ? 12.336 14.328 -8.977 1 40.97 106 VAL B C 1
ATOM 1714 O O . VAL B 1 106 ? 11.688 14.984 -9.797 1 40.97 106 VAL B O 1
ATOM 1717 N N . GLY B 1 107 ? 11.266 14.016 -8.422 1 39.06 107 GLY B N 1
ATOM 1718 C CA . GLY B 1 107 ? 10.133 14.922 -8.344 1 39.06 107 GLY B CA 1
ATOM 1719 C C . GLY B 1 107 ? 10.156 15.797 -7.098 1 39.06 107 GLY B C 1
ATOM 1720 O O . GLY B 1 107 ? 10.234 15.281 -5.977 1 39.06 107 GLY B O 1
ATOM 1721 N N . GLY B 1 108 ? 10.836 16.859 -7.086 1 42.44 108 GLY B N 1
ATOM 1722 C CA . GLY B 1 108 ? 10.82 17.828 -6.008 1 42.44 108 GLY B CA 1
ATOM 1723 C C . GLY B 1 108 ? 9.461 18.469 -5.805 1 42.44 108 GLY B C 1
ATOM 1724 O O . GLY B 1 108 ? 8.609 18.422 -6.688 1 42.44 108 GLY B O 1
ATOM 1725 N N . CYS B 1 109 ? 8.977 18.516 -4.508 1 49.16 109 CYS B N 1
ATOM 1726 C CA . CYS B 1 109 ? 7.836 19.328 -4.125 1 49.16 109 CYS B CA 1
ATOM 1727 C C . CYS B 1 109 ? 7.961 20.75 -4.688 1 49.16 109 CYS B C 1
ATOM 1729 O O . CYS B 1 109 ? 8.875 21.484 -4.32 1 49.16 109 CYS B O 1
ATOM 1731 N N . ASP B 1 110 ? 7.789 21.062 -6.035 1 40.31 110 ASP B N 1
ATOM 1732 C CA . ASP B 1 110 ? 7.656 22.5 -6.289 1 40.31 110 ASP B CA 1
ATOM 1733 C C . ASP B 1 110 ? 6.484 23.094 -5.512 1 40.31 110 ASP B C 1
ATOM 1735 O O . ASP B 1 110 ? 5.477 22.406 -5.293 1 40.31 110 ASP B O 1
#

Secondary structure (DSSP, 8-state):
------HHHHHHHHHHHSHHHHHHHHHHHHHSEEEHHHHHHHH--S-GGGHHHHHHHIIIIIHHHHHHTTSEEEETTTTEEEE-TTHHHHHHHHHHHHHHSS--------/------HHHHHHHHHHTSHHHHHHHHHHHHHSEEEHHHHHHHH--S-GGGHHHHHHHIIIIIHHHHHHTTSEEEETTTTEEEE-TTHHHHHHHHHHHHHHSS--------

InterPro domains:
  IPR036388 Winged helix-like DNA-binding domain superfamily [G3DSA:1.10.10.10] (3-102)
  IPR055768 Domain of unknown function DUF7344 [PF24035] (13-81)

Organism: Haloferax volcanii (strain ATCC 29605 / DSM 3757 / JCM 8879 / NBRC 14742 / NCIMB 2012 / VKM B-1768 / DS2) (NCBI:txid309800)

Foldseek 3Di:
DPPPPPPLVVLLCVQCVQQLSVQLLLVCLVVQKDFLLVSLVSSDDDDDPCSVVSSVCCLPPNVVSCVVSQQWDADNVRRMIGGGPCVVVCSVVSVVCVVPVPDPPPDDPD/DPPPPPPLVVLLCVQCVQQLSVQLLLVCLVVQKDFLLVSLVSSDDDDDPCSVVSSVCCLPPNVVSCVVSQQWDADNVRRMIGGGPCVVVCSVVSVVCVVPVPDPPPDDPD

pLDDT: mean 86.49, std 18.31, range [29.2, 98.81]

Radius of gyration: 18.54 Å; Cα contacts (8 Å, |Δi|>4): 286; chains: 2; bounding box: 38×55×40 Å